Protein AF-A0A061N7Z7-F1 (afdb_monomer)

Foldseek 3Di:
DLLVVLCVQLVPDPVCLQVLLLVLLVCLLFLAQLFFDDLLLQSLVLSVCLVVDDSVVNSVSSSVSSVVSVVNSPPHHTDDQDAADPDDDPDLVRLLVQLLVCLVVLNLRSNLNSLLRCVVVDDLVSSLVSLQCNLVVFPDWQNPVLVSRSVSLSSSVVSHDPVSNSSSSSRNSSSSSVTDGPQNDCVCCPPNNVVVVVVVVVVCVVVDD

Structure (mmCIF, N/CA/C/O backbone):
data_AF-A0A061N7Z7-F1
#
_entry.id   AF-A0A061N7Z7-F1
#
loop_
_atom_site.group_PDB
_atom_site.id
_at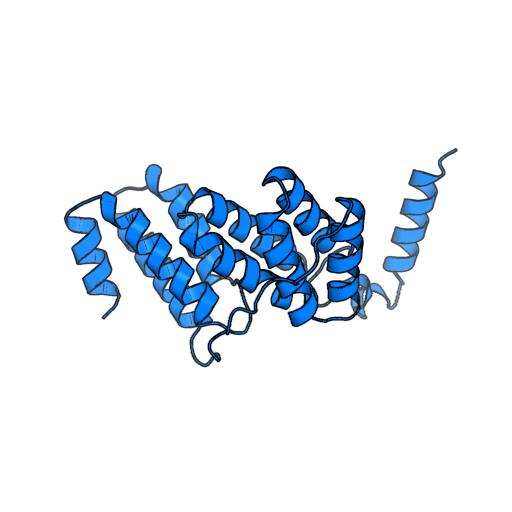om_site.type_symbol
_atom_site.label_atom_id
_atom_site.label_alt_id
_atom_site.label_comp_id
_atom_site.label_asym_id
_atom_site.label_entity_id
_atom_site.label_seq_id
_atom_site.pdbx_PDB_ins_code
_atom_site.Cartn_x
_atom_site.Cartn_y
_atom_site.Cartn_z
_atom_site.occupancy
_atom_site.B_iso_or_equiv
_atom_site.auth_seq_id
_atom_site.auth_comp_id
_atom_site.auth_asym_id
_atom_site.auth_atom_id
_atom_site.pdbx_PDB_model_num
ATOM 1 N N . MET A 1 1 ? -15.879 -14.984 19.711 1.00 51.69 1 MET A N 1
ATOM 2 C CA . MET A 1 1 ? -15.731 -13.944 20.757 1.00 51.69 1 MET A CA 1
ATOM 3 C C . MET A 1 1 ? -15.822 -12.512 20.197 1.00 51.69 1 MET A C 1
ATOM 5 O O . MET A 1 1 ? -16.330 -11.659 20.905 1.00 51.69 1 MET A O 1
ATOM 9 N N . ILE A 1 2 ? -15.475 -12.265 18.921 1.00 55.50 2 ILE A N 1
ATOM 10 C CA . ILE A 1 2 ? -15.558 -10.947 18.238 1.00 55.50 2 ILE A CA 1
ATOM 11 C C . ILE A 1 2 ? -16.998 -10.390 18.132 1.00 55.50 2 ILE A C 1
ATOM 13 O O . ILE A 1 2 ? -17.242 -9.225 18.429 1.00 55.50 2 ILE A O 1
ATOM 17 N N . GLY A 1 3 ? -17.984 -11.231 17.790 1.00 52.22 3 GLY A N 1
ATOM 18 C CA . GLY A 1 3 ? -19.362 -10.770 17.546 1.00 52.22 3 GLY A CA 1
ATOM 19 C C . GLY A 1 3 ? -20.086 -10.173 18.758 1.00 52.22 3 GLY A C 1
ATOM 20 O O . GLY A 1 3 ? -20.828 -9.210 18.609 1.00 52.22 3 GLY A O 1
ATOM 21 N N . LYS A 1 4 ? -19.841 -10.687 19.971 1.00 52.78 4 LYS A N 1
ATOM 22 C CA . LYS A 1 4 ? -20.444 -10.125 21.194 1.00 52.78 4 LYS A CA 1
ATOM 23 C C . LYS A 1 4 ? -19.814 -8.783 21.583 1.00 52.78 4 LYS A C 1
ATOM 25 O O . LYS A 1 4 ? -20.532 -7.914 22.061 1.00 52.78 4 LYS A O 1
ATOM 30 N N . GLY A 1 5 ? -18.511 -8.610 21.342 1.00 57.88 5 GLY A N 1
ATOM 31 C CA . GLY A 1 5 ? -17.797 -7.358 21.614 1.00 57.88 5 GLY A CA 1
ATOM 32 C C . GLY A 1 5 ? -18.281 -6.208 20.732 1.00 57.88 5 GLY A C 1
ATOM 33 O O . GLY A 1 5 ? -18.596 -5.144 21.245 1.00 57.88 5 GLY A O 1
ATOM 34 N N . ILE A 1 6 ? -18.448 -6.446 19.427 1.00 59.62 6 ILE A N 1
ATOM 35 C CA . ILE A 1 6 ? -18.926 -5.429 18.471 1.00 59.62 6 ILE A CA 1
ATOM 36 C C . ILE A 1 6 ? -20.371 -5.012 18.763 1.00 59.62 6 ILE A C 1
ATOM 38 O O . ILE A 1 6 ? -20.684 -3.825 18.750 1.00 59.62 6 ILE A O 1
ATOM 42 N N . VAL A 1 7 ? -21.251 -5.976 19.061 1.00 58.22 7 VAL A N 1
ATOM 43 C CA . VAL A 1 7 ? -22.640 -5.681 19.445 1.00 58.22 7 VAL A CA 1
ATOM 44 C C . VAL A 1 7 ? -22.684 -4.916 20.769 1.00 58.22 7 VAL A C 1
ATOM 46 O O . VAL A 1 7 ? -23.426 -3.946 20.871 1.00 58.22 7 VAL A O 1
ATOM 49 N N . GLY A 1 8 ? -21.877 -5.300 21.763 1.00 58.03 8 GLY A N 1
ATOM 50 C CA . GLY A 1 8 ? -21.781 -4.584 23.039 1.00 58.03 8 GLY A CA 1
ATOM 51 C C . GLY A 1 8 ? -21.291 -3.141 22.885 1.00 58.03 8 GLY A C 1
ATOM 52 O O . GLY A 1 8 ? -21.884 -2.238 23.459 1.00 58.03 8 GLY A O 1
ATOM 53 N N . LEU A 1 9 ? -20.271 -2.918 22.053 1.00 58.69 9 LEU A N 1
ATOM 54 C CA . LEU A 1 9 ? -19.740 -1.588 21.749 1.00 58.69 9 LEU A CA 1
ATOM 55 C C . LEU A 1 9 ? -20.783 -0.729 21.007 1.00 58.69 9 LEU A C 1
ATOM 57 O O . LEU A 1 9 ? -21.190 0.324 21.481 1.00 58.69 9 LEU A O 1
ATOM 61 N N . LEU A 1 10 ? -21.324 -1.198 19.884 1.00 61.28 10 LEU A N 1
ATOM 62 C CA . LEU A 1 10 ? -22.194 -0.374 19.029 1.00 61.28 10 LEU A CA 1
ATOM 63 C C . LEU A 1 10 ? -23.631 -0.181 19.547 1.00 61.28 10 LEU A C 1
ATOM 65 O O . LEU A 1 10 ? -24.367 0.660 19.026 1.00 61.28 10 LEU A O 1
ATOM 69 N N . THR A 1 11 ? -24.060 -0.952 20.551 1.00 57.72 11 THR A N 1
ATOM 70 C CA . THR A 1 11 ? -25.365 -0.744 21.202 1.00 57.72 11 THR A CA 1
ATOM 71 C C . THR A 1 11 ? -25.342 0.379 22.238 1.00 57.72 11 THR A C 1
ATOM 73 O O . THR A 1 11 ? -26.419 0.762 22.691 1.00 57.72 11 THR A O 1
ATOM 76 N N . HIS A 1 12 ? -24.172 0.894 22.639 1.00 55.81 12 HIS A N 1
ATOM 77 C CA . HIS A 1 12 ? -24.061 1.890 23.714 1.00 55.81 12 HIS A CA 1
ATOM 78 C C . HIS A 1 12 ? -23.497 3.257 23.274 1.00 55.81 12 HIS A C 1
ATOM 80 O O . HIS A 1 12 ? -23.876 4.248 23.893 1.00 55.81 12 HIS A O 1
ATOM 86 N N . ASP A 1 13 ? -22.692 3.367 22.202 1.00 56.59 13 ASP A N 1
ATOM 87 C CA . ASP A 1 13 ? -22.274 4.668 21.629 1.00 56.59 13 ASP A CA 1
ATOM 88 C C . A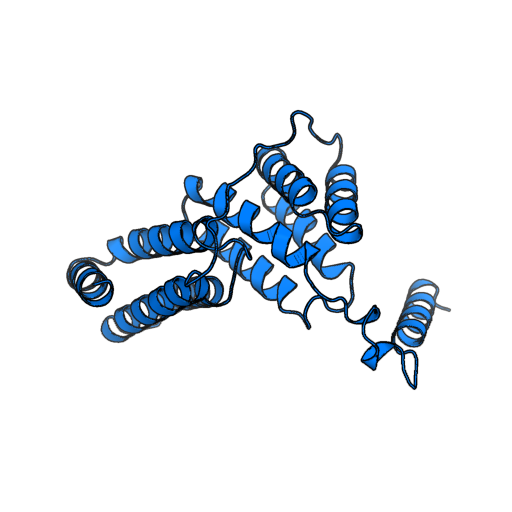SP A 1 13 ? -21.714 4.535 20.188 1.00 56.59 13 ASP A C 1
ATOM 90 O O . ASP A 1 13 ? -21.116 3.532 19.803 1.00 56.59 13 ASP A O 1
ATOM 94 N N . THR A 1 14 ? -21.864 5.582 19.379 1.00 56.25 14 THR A N 1
ATOM 95 C CA . THR A 1 14 ? -21.227 5.739 18.056 1.00 56.25 14 THR A CA 1
ATOM 96 C C . THR A 1 14 ? -19.725 6.034 18.124 1.00 56.25 14 THR A C 1
ATOM 98 O O . THR A 1 14 ? -19.022 5.804 17.139 1.00 56.25 14 THR A O 1
ATOM 101 N N . LYS A 1 15 ? -19.202 6.466 19.284 1.00 58.62 15 LYS A N 1
ATOM 102 C CA . LYS A 1 15 ? -17.753 6.648 19.513 1.00 58.62 15 LYS A CA 1
ATOM 103 C C . LYS A 1 15 ? -16.926 5.381 19.269 1.00 58.62 15 LYS A C 1
ATOM 105 O O . LYS A 1 15 ? -15.746 5.474 18.964 1.00 58.62 15 LYS A O 1
ATOM 110 N N . HIS A 1 16 ? -17.561 4.213 19.292 1.00 75.19 16 HIS A N 1
ATOM 111 C CA . HIS A 1 16 ? -16.894 2.932 19.102 1.00 75.19 16 HIS A CA 1
ATOM 112 C C . HIS A 1 16 ? -16.540 2.583 17.652 1.00 75.19 16 HIS A C 1
ATOM 114 O O . HIS A 1 16 ? -15.810 1.622 17.427 1.00 75.19 16 HIS A O 1
ATOM 120 N N . VAL A 1 17 ? -17.029 3.328 16.652 1.00 85.00 17 VAL A N 1
ATOM 121 C CA . VAL A 1 17 ? -16.662 3.061 15.248 1.00 85.00 17 VAL A CA 1
ATOM 122 C C . VAL A 1 17 ? -15.167 3.293 15.017 1.00 85.00 17 VAL A C 1
ATOM 124 O O . VAL A 1 17 ? -14.541 2.490 14.329 1.00 85.00 17 VAL A O 1
ATOM 127 N N . GLN A 1 18 ? -14.597 4.346 15.611 1.00 90.12 18 GLN A N 1
ATOM 128 C CA . GLN A 1 18 ? -13.165 4.639 15.508 1.00 90.12 18 GLN A CA 1
ATOM 129 C C . GLN A 1 18 ? -12.323 3.566 16.206 1.00 90.12 18 GLN A C 1
ATOM 131 O O . GLN A 1 18 ? -11.443 2.995 15.572 1.00 90.12 18 GLN A O 1
ATOM 136 N N . ASP A 1 19 ? -12.682 3.174 17.433 1.00 89.69 19 ASP A N 1
ATOM 137 C CA . ASP A 1 19 ? -12.001 2.084 18.150 1.00 89.69 19 ASP A CA 1
ATOM 138 C C . ASP A 1 19 ? -11.999 0.773 17.338 1.00 89.69 19 ASP A C 1
ATOM 140 O O . ASP A 1 19 ? -10.997 0.062 17.254 1.00 89.69 19 ASP A O 1
ATOM 144 N N . ILE A 1 20 ? -13.137 0.449 16.712 1.00 90.94 20 ILE A N 1
ATOM 145 C CA . ILE A 1 20 ? -13.303 -0.735 15.861 1.00 90.94 20 ILE A CA 1
ATOM 146 C C . ILE A 1 20 ? -12.433 -0.636 14.603 1.00 90.94 20 ILE A C 1
ATOM 148 O O . ILE A 1 20 ? -11.797 -1.623 14.222 1.00 90.94 20 ILE A O 1
ATOM 152 N N . LEU A 1 21 ? -12.406 0.534 13.957 1.00 94.50 21 LEU A N 1
ATOM 153 C CA . LEU A 1 21 ? -11.563 0.794 12.795 1.00 94.50 21 LEU A CA 1
ATOM 154 C C . LEU A 1 21 ? -10.085 0.629 13.156 1.00 94.50 21 LEU A C 1
ATOM 156 O O . LEU A 1 21 ? -9.383 -0.117 12.479 1.00 94.50 21 LEU A O 1
ATOM 160 N N . HIS A 1 22 ? -9.627 1.282 14.222 1.00 95.69 22 HIS A N 1
ATOM 161 C CA . HIS A 1 22 ? -8.242 1.233 14.690 1.00 95.69 22 HIS A CA 1
ATOM 162 C C . HIS A 1 22 ? -7.814 -0.188 15.048 1.00 95.69 22 HIS A C 1
ATOM 164 O O . HIS A 1 22 ? -6.771 -0.648 14.587 1.00 95.69 22 HIS A O 1
ATOM 170 N N . ALA A 1 23 ? -8.652 -0.933 15.777 1.00 94.31 23 ALA A N 1
ATOM 171 C CA . ALA A 1 23 ? -8.382 -2.331 16.100 1.00 94.31 23 ALA A CA 1
ATOM 172 C C . ALA A 1 23 ? -8.284 -3.207 14.840 1.00 94.31 23 ALA A C 1
ATOM 174 O O . ALA A 1 23 ? -7.378 -4.034 14.727 1.00 94.31 23 ALA A O 1
ATOM 175 N N . GLY A 1 24 ? -9.195 -3.015 13.879 1.00 95.56 24 GLY A N 1
ATOM 176 C CA . GLY A 1 24 ? -9.180 -3.731 12.605 1.00 95.56 24 GLY A CA 1
ATOM 177 C C . GLY A 1 24 ? -7.957 -3.398 11.752 1.00 95.56 24 GLY A C 1
ATOM 178 O O . GLY A 1 24 ? -7.335 -4.307 11.207 1.00 95.56 24 GLY A O 1
ATOM 179 N N . ILE A 1 25 ? -7.583 -2.118 11.679 1.00 97.12 25 ILE A N 1
ATOM 180 C CA . ILE A 1 25 ? -6.397 -1.643 10.962 1.00 97.12 25 ILE A CA 1
ATOM 181 C C . ILE A 1 25 ? -5.138 -2.214 11.585 1.00 97.12 25 ILE A C 1
ATOM 183 O O . ILE A 1 25 ? -4.394 -2.892 10.886 1.00 97.12 25 ILE A O 1
ATOM 187 N N . HIS A 1 26 ? -4.933 -2.016 12.887 1.00 95.94 26 HIS A N 1
ATOM 188 C CA . HIS A 1 26 ? -3.753 -2.513 13.581 1.00 95.94 26 HIS A CA 1
ATOM 189 C C . HIS A 1 26 ? -3.608 -4.026 13.421 1.00 95.94 26 HIS A C 1
ATOM 191 O O . HIS A 1 26 ? -2.547 -4.510 13.032 1.00 95.94 26 HIS A O 1
ATOM 197 N N . PHE A 1 27 ? -4.680 -4.787 13.656 1.00 95.88 27 PHE A N 1
ATOM 198 C CA . PHE A 1 27 ? -4.633 -6.235 13.489 1.00 95.88 27 PHE A CA 1
ATOM 199 C C . PHE A 1 27 ? -4.352 -6.626 12.031 1.00 95.88 27 PHE A C 1
ATOM 201 O O . PHE A 1 27 ? -3.466 -7.441 11.781 1.00 95.88 27 PHE A O 1
ATOM 208 N N . GLY A 1 28 ? -5.052 -6.034 11.061 1.00 95.62 28 GLY A N 1
ATOM 209 C CA . GLY A 1 28 ? -4.923 -6.395 9.649 1.00 95.62 28 GLY A CA 1
ATOM 210 C C . GLY A 1 28 ? -3.569 -6.041 9.029 1.00 95.62 28 GLY A C 1
ATOM 211 O O . GLY A 1 28 ? -3.106 -6.765 8.152 1.00 95.62 28 GLY A O 1
ATOM 212 N N . THR A 1 29 ? -2.911 -4.970 9.480 1.00 96.38 29 THR A N 1
ATOM 213 C CA . THR A 1 29 ? -1.599 -4.542 8.958 1.00 96.38 29 THR A CA 1
ATOM 214 C C . THR A 1 29 ? -0.425 -5.246 9.640 1.00 96.38 29 THR A C 1
ATOM 216 O O . THR A 1 29 ? 0.627 -5.416 9.023 1.00 96.38 29 THR A O 1
ATOM 219 N N . THR A 1 30 ? -0.591 -5.696 10.889 1.00 94.75 30 THR A N 1
ATOM 220 C CA . THR A 1 30 ? 0.487 -6.329 11.675 1.00 94.75 30 THR A CA 1
ATOM 221 C C . THR A 1 30 ? 0.400 -7.852 11.716 1.00 94.75 30 THR A C 1
ATOM 223 O O . THR A 1 30 ? 1.424 -8.527 11.813 1.00 94.75 30 THR A O 1
ATOM 226 N N . SER A 1 31 ? -0.796 -8.428 11.598 1.00 93.94 31 SER A N 1
ATOM 227 C CA . SER A 1 31 ? -1.000 -9.880 11.711 1.00 93.94 31 SER A CA 1
ATOM 228 C C . SER A 1 31 ? -0.960 -10.607 10.367 1.00 93.94 31 SER A C 1
ATOM 230 O O . SER A 1 31 ? -1.070 -11.828 10.353 1.00 93.94 31 SER A O 1
ATOM 232 N N . ARG A 1 32 ? -0.768 -9.883 9.253 1.00 93.12 32 ARG A N 1
ATOM 233 C CA . ARG A 1 32 ? -0.733 -10.432 7.891 1.00 93.12 32 ARG A CA 1
ATOM 234 C C . ARG A 1 32 ? 0.566 -10.092 7.165 1.00 93.12 32 ARG A C 1
ATOM 236 O O . ARG A 1 32 ? 0.767 -8.965 6.721 1.00 93.12 32 ARG A O 1
ATOM 243 N N . HIS A 1 33 ? 1.423 -11.092 6.954 1.00 93.00 33 HIS A N 1
ATOM 244 C CA . HIS A 1 33 ? 2.683 -10.919 6.215 1.00 93.00 33 HIS A CA 1
ATOM 245 C C . HIS A 1 33 ? 2.476 -10.385 4.793 1.00 93.00 33 HIS A C 1
ATOM 247 O O . HIS A 1 33 ? 3.242 -9.544 4.341 1.00 93.00 33 HIS A O 1
ATOM 253 N N . ALA A 1 34 ? 1.428 -10.846 4.104 1.00 94.25 34 ALA A N 1
ATOM 254 C CA . ALA A 1 34 ? 1.111 -10.454 2.730 1.00 94.25 34 ALA A CA 1
ATOM 255 C C . ALA A 1 34 ? 0.600 -9.002 2.588 1.00 94.25 34 ALA A C 1
ATOM 257 O O . ALA A 1 34 ? 0.211 -8.603 1.493 1.00 94.25 34 ALA A O 1
ATOM 258 N N . GLY A 1 35 ? 0.583 -8.215 3.671 1.00 95.00 35 GLY A N 1
ATOM 259 C CA . GLY A 1 35 ? 0.301 -6.782 3.622 1.00 95.00 35 GLY A CA 1
ATOM 260 C C . GLY A 1 35 ? -1.182 -6.421 3.679 1.00 95.00 35 GLY A C 1
ATOM 261 O O . GLY A 1 35 ? -2.001 -7.193 4.184 1.00 95.00 35 GLY A O 1
ATOM 262 N N . PHE A 1 36 ? -1.534 -5.245 3.156 1.00 96.38 36 PHE A N 1
ATOM 263 C CA . PHE A 1 36 ? -2.925 -4.805 3.003 1.00 96.38 36 PHE A CA 1
ATOM 264 C C . PHE A 1 36 ? -3.715 -5.783 2.113 1.00 96.38 36 PHE A C 1
ATOM 266 O O . PHE A 1 36 ? -3.167 -6.387 1.192 1.00 96.38 36 PHE A O 1
ATOM 273 N N . GLY A 1 37 ? -5.000 -5.982 2.404 1.00 94.75 37 GLY A N 1
ATOM 274 C CA . GLY A 1 37 ? -5.793 -7.028 1.757 1.00 94.75 37 GLY A CA 1
ATOM 275 C C . GLY A 1 37 ? -7.275 -6.705 1.623 1.00 94.75 37 GLY A C 1
ATOM 276 O O . GLY A 1 37 ? -7.733 -5.580 1.859 1.00 94.75 37 GLY A O 1
ATOM 277 N N . ARG A 1 38 ? -8.047 -7.725 1.243 1.00 95.69 38 ARG A N 1
ATOM 278 C CA . ARG A 1 38 ? -9.484 -7.619 0.970 1.00 95.69 38 ARG A CA 1
ATOM 279 C C . ARG A 1 38 ? -10.291 -7.313 2.232 1.00 95.69 38 ARG A C 1
ATOM 281 O O . ARG A 1 38 ? -11.247 -6.540 2.166 1.00 95.69 38 ARG A O 1
ATOM 288 N N . GLY A 1 39 ? -9.923 -7.888 3.371 1.00 96.38 39 GLY A N 1
ATOM 289 C CA . GLY A 1 39 ? -10.559 -7.626 4.657 1.00 96.38 39 GLY A CA 1
ATOM 290 C C . GLY A 1 39 ? -10.459 -6.151 5.036 1.00 96.38 39 GLY A C 1
ATOM 291 O O . GLY A 1 39 ? -11.479 -5.516 5.302 1.00 96.38 39 GLY A O 1
ATOM 292 N N . LEU A 1 40 ? -9.255 -5.573 4.958 1.00 97.62 40 LEU A N 1
ATOM 293 C CA . LEU A 1 40 ? -9.042 -4.144 5.215 1.00 97.62 40 LEU A CA 1
ATOM 294 C C . LEU A 1 40 ? -9.741 -3.263 4.177 1.00 97.62 40 LEU A C 1
ATOM 296 O O . LEU A 1 40 ?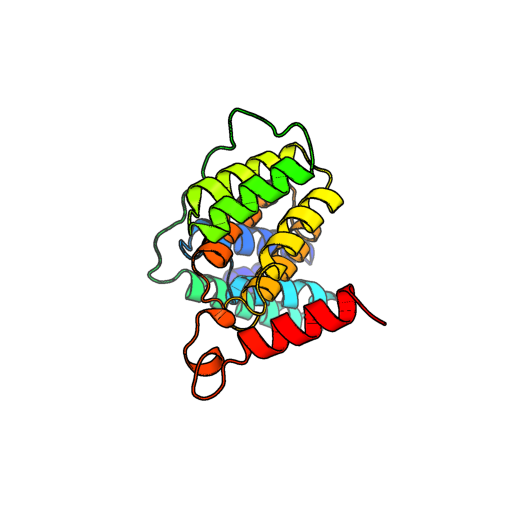 -10.402 -2.296 4.540 1.00 97.62 40 LEU A O 1
ATOM 300 N N . THR A 1 41 ? -9.689 -3.641 2.899 1.00 97.69 41 THR A N 1
ATOM 301 C CA . THR A 1 41 ? -10.453 -2.971 1.833 1.00 97.69 41 THR A CA 1
ATOM 302 C C . THR A 1 41 ? -11.941 -2.908 2.166 1.00 97.69 41 THR A C 1
ATOM 304 O O . THR A 1 41 ? -12.568 -1.855 2.050 1.00 97.69 41 THR A O 1
ATOM 307 N N . THR A 1 42 ? -12.499 -4.025 2.632 1.00 97.19 42 THR A N 1
ATOM 308 C CA . THR A 1 42 ? -13.904 -4.111 3.023 1.00 97.19 42 THR A CA 1
ATOM 309 C C . THR A 1 42 ? -14.184 -3.254 4.249 1.00 97.19 42 THR A C 1
ATOM 311 O O . THR A 1 42 ? -15.159 -2.512 4.240 1.00 97.19 42 THR A O 1
ATOM 314 N N . LEU A 1 43 ? -13.336 -3.301 5.279 1.00 97.50 43 LEU A N 1
ATOM 315 C CA . LEU A 1 43 ? -13.480 -2.472 6.478 1.00 97.50 43 LEU A CA 1
ATOM 316 C C . LEU A 1 43 ? -13.538 -0.983 6.134 1.00 97.50 43 LEU A C 1
ATOM 318 O O . LEU A 1 43 ? -14.487 -0.309 6.527 1.00 97.50 43 LEU A O 1
ATOM 322 N N . ILE A 1 44 ? -12.583 -0.494 5.343 1.00 98.00 44 ILE A N 1
ATOM 323 C CA . ILE A 1 44 ? -12.526 0.911 4.926 1.00 98.00 44 ILE A CA 1
ATOM 324 C C . ILE A 1 44 ? -13.733 1.290 4.066 1.00 98.00 44 ILE A C 1
ATOM 326 O O . ILE A 1 44 ? -14.364 2.324 4.291 1.00 98.00 44 ILE A O 1
ATOM 330 N N . ALA A 1 45 ? -14.116 0.432 3.117 1.00 97.00 45 ALA A N 1
ATOM 331 C CA . ALA A 1 45 ? -15.311 0.655 2.312 1.00 97.00 45 ALA A CA 1
ATOM 332 C C . ALA A 1 45 ? -16.578 0.730 3.179 1.00 97.00 45 ALA A C 1
ATOM 334 O O . ALA A 1 45 ? -17.396 1.627 2.979 1.00 97.00 45 ALA A O 1
ATOM 335 N N . MET A 1 46 ? -16.724 -0.169 4.160 1.00 95.69 46 MET A N 1
ATOM 336 C CA . MET A 1 46 ? -17.863 -0.172 5.075 1.00 95.69 46 MET A CA 1
ATOM 337 C C . MET A 1 46 ? -17.894 1.095 5.923 1.00 95.69 46 MET A C 1
ATOM 339 O O . MET A 1 46 ? -18.942 1.734 5.974 1.00 95.69 46 MET A O 1
ATOM 343 N N . VAL A 1 47 ? -16.765 1.500 6.517 1.00 95.38 47 VAL A N 1
ATOM 344 C CA . VAL A 1 47 ? -16.660 2.724 7.332 1.00 95.38 47 VAL A CA 1
ATOM 345 C C . VAL A 1 47 ? -17.122 3.959 6.558 1.00 95.38 47 VAL A C 1
ATOM 347 O O . VAL A 1 47 ? -17.949 4.716 7.066 1.00 95.38 47 VAL A O 1
ATOM 350 N N . ASN A 1 48 ? -16.691 4.114 5.305 1.00 95.94 48 ASN A N 1
ATOM 351 C CA . ASN A 1 48 ? -17.105 5.232 4.452 1.00 95.94 48 ASN A CA 1
ATOM 352 C C . ASN A 1 48 ? -18.621 5.291 4.197 1.00 95.94 48 ASN A C 1
ATOM 354 O O . ASN A 1 48 ? -19.183 6.374 4.019 1.00 95.94 48 ASN A O 1
A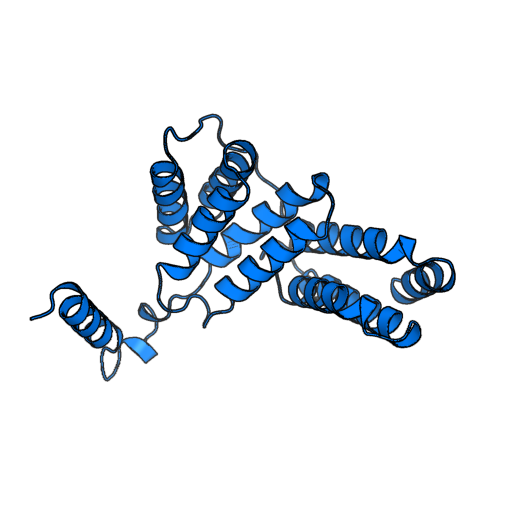TOM 358 N N . VAL A 1 49 ? -19.304 4.142 4.160 1.00 95.56 49 VAL A N 1
ATOM 359 C CA . VAL A 1 49 ? -20.751 4.095 3.905 1.00 95.56 49 VAL A CA 1
ATOM 360 C C . VAL A 1 49 ? -21.598 4.082 5.176 1.00 95.56 49 VAL A C 1
ATOM 362 O O . VAL A 1 49 ? -22.797 4.341 5.071 1.00 95.56 49 VAL A O 1
ATOM 365 N N . LEU A 1 50 ? -21.018 3.852 6.364 1.00 93.31 50 LEU A N 1
ATOM 366 C CA . LEU A 1 50 ? -21.756 3.778 7.637 1.00 93.31 50 LEU A CA 1
ATOM 367 C C . LEU A 1 50 ? -22.746 4.929 7.862 1.00 93.31 50 LEU A C 1
ATOM 369 O O . LEU A 1 50 ? -23.879 4.623 8.243 1.00 93.31 50 LEU A O 1
ATOM 373 N N . PRO A 1 51 ? -22.413 6.211 7.588 1.00 92.19 51 PRO A N 1
ATOM 374 C CA . PRO A 1 51 ? -23.341 7.321 7.829 1.00 92.19 51 PRO A CA 1
ATOM 375 C C . PRO A 1 51 ? -24.656 7.223 7.041 1.00 92.19 51 PRO A C 1
ATOM 377 O O . PRO A 1 51 ? -25.628 7.892 7.377 1.00 92.19 51 PRO A O 1
ATOM 380 N N . LYS A 1 52 ? -24.699 6.393 5.991 1.00 94.69 52 LYS A N 1
ATOM 381 C CA . LYS A 1 52 ? -25.871 6.178 5.130 1.00 94.69 52 LYS A CA 1
ATOM 382 C C . LYS A 1 52 ? -26.710 4.965 5.546 1.00 94.69 52 LYS A C 1
ATOM 384 O O . LYS A 1 52 ? -27.730 4.685 4.921 1.00 94.69 52 LYS A O 1
ATOM 389 N N . LEU A 1 53 ? -26.274 4.213 6.555 1.00 92.06 53 LEU A N 1
ATOM 390 C CA . LEU A 1 53 ? -26.872 2.942 6.956 1.00 92.06 53 LEU A CA 1
ATOM 391 C C . LEU A 1 53 ? -27.627 3.083 8.278 1.00 92.06 53 LEU A C 1
ATOM 393 O O . LEU A 1 53 ? -27.239 3.850 9.156 1.00 92.06 53 LEU A O 1
ATOM 397 N N . SER A 1 54 ? -28.682 2.282 8.453 1.00 90.31 54 SER A N 1
ATOM 398 C CA . SER A 1 54 ? -29.335 2.152 9.763 1.00 90.31 54 SER A CA 1
ATOM 399 C C . SER A 1 54 ? -28.375 1.536 10.785 1.00 90.31 54 SER A C 1
ATOM 401 O O . SER A 1 54 ? -27.535 0.712 10.423 1.00 90.31 54 SER A O 1
ATOM 403 N N . GLN A 1 55 ? -28.537 1.862 12.070 1.00 84.69 55 GLN A N 1
ATOM 404 C CA . GLN A 1 55 ? -27.668 1.359 13.145 1.00 84.69 55 GLN A CA 1
ATOM 405 C C . GLN A 1 55 ? -27.523 -0.172 1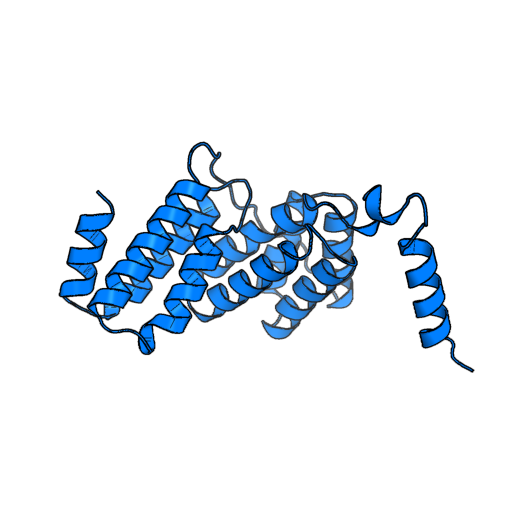3.122 1.00 84.69 55 GLN A C 1
ATOM 407 O O . GLN A 1 55 ? -26.422 -0.701 13.241 1.00 84.69 55 GLN A O 1
ATOM 412 N N . ARG A 1 56 ? -28.620 -0.905 12.886 1.00 85.81 56 ARG A N 1
ATOM 413 C CA . ARG A 1 56 ? -28.584 -2.371 12.760 1.00 85.81 56 ARG A CA 1
ATOM 414 C C . ARG A 1 56 ? -27.646 -2.834 11.641 1.00 85.81 56 ARG A C 1
ATOM 416 O O . ARG A 1 56 ? -26.903 -3.793 11.825 1.00 85.81 56 ARG A O 1
ATOM 423 N N . VAL A 1 57 ? -27.696 -2.170 10.488 1.00 90.81 57 VAL A N 1
ATOM 424 C CA . VAL A 1 57 ? -26.879 -2.523 9.321 1.00 90.81 57 VAL A CA 1
ATOM 425 C C . VAL A 1 57 ? -25.425 -2.090 9.522 1.00 90.81 57 VAL A C 1
ATOM 427 O O . VAL A 1 57 ? -24.529 -2.824 9.124 1.00 90.81 57 VAL A O 1
ATOM 430 N N . GLN A 1 58 ? -25.169 -0.975 10.214 1.00 90.00 58 GLN A N 1
ATOM 431 C CA . GLN A 1 58 ? -23.812 -0.560 10.595 1.00 90.00 58 GLN A CA 1
ATOM 432 C C . GLN A 1 58 ? -23.096 -1.640 11.421 1.00 90.00 58 GLN A C 1
ATOM 434 O O . GLN A 1 58 ? -21.964 -2.010 11.114 1.00 90.00 58 GLN A O 1
ATOM 439 N N . VAL A 1 59 ? -23.786 -2.207 12.419 1.00 86.06 59 VAL A N 1
ATOM 440 C CA . VAL A 1 59 ? -23.255 -3.304 13.249 1.00 86.06 59 VAL A CA 1
ATOM 441 C C . VAL A 1 59 ? -22.898 -4.522 12.403 1.00 86.06 59 VAL A C 1
ATOM 443 O O . VAL A 1 59 ? -21.823 -5.096 12.568 1.00 86.06 59 VAL A O 1
ATOM 446 N N . GLN A 1 60 ? -23.783 -4.914 11.486 1.00 89.44 60 GLN A N 1
ATOM 447 C CA . GLN A 1 60 ? -23.553 -6.060 10.604 1.00 89.44 60 GLN A CA 1
ATOM 448 C C . GLN A 1 60 ? -22.388 -5.814 9.641 1.00 89.44 60 GLN A C 1
ATOM 450 O O . GLN A 1 60 ? -21.564 -6.707 9.454 1.00 89.44 60 GLN A O 1
ATOM 455 N N . ALA A 1 61 ? -22.294 -4.609 9.075 1.00 92.00 61 ALA A N 1
ATOM 456 C CA . ALA A 1 61 ? -21.225 -4.220 8.164 1.00 92.00 61 ALA A CA 1
ATOM 457 C C . ALA A 1 61 ? -19.852 -4.276 8.852 1.00 92.00 61 ALA A C 1
ATOM 459 O O . ALA A 1 61 ? -18.934 -4.911 8.336 1.00 92.00 61 ALA A O 1
ATOM 460 N N . LEU A 1 62 ? -19.730 -3.686 10.045 1.00 92.00 62 LEU A N 1
ATOM 461 C CA . LEU A 1 62 ? -18.489 -3.703 10.826 1.00 92.00 62 LEU A CA 1
ATOM 462 C C . LEU A 1 62 ? -18.119 -5.110 11.305 1.00 92.00 62 LEU A C 1
ATOM 464 O O . LEU A 1 62 ? -16.959 -5.506 11.211 1.00 92.00 62 LEU A O 1
ATOM 468 N N . TYR A 1 63 ? -19.100 -5.891 11.767 1.00 89.56 63 TYR A N 1
ATOM 469 C CA . TYR A 1 63 ? -18.882 -7.288 12.142 1.00 89.56 63 TYR A CA 1
ATOM 470 C C . TYR A 1 63 ? -18.333 -8.104 10.973 1.00 89.56 63 TYR A C 1
ATOM 472 O O . TYR A 1 63 ? -17.304 -8.763 11.110 1.00 89.56 63 TYR A O 1
ATOM 480 N N . GLN A 1 64 ? -18.997 -8.032 9.820 1.00 93.88 64 GLN A N 1
ATOM 481 C CA . GLN A 1 64 ? -18.611 -8.803 8.649 1.00 93.88 64 GLN A CA 1
ATOM 482 C C . GLN A 1 64 ? -17.240 -8.369 8.115 1.00 93.88 64 GLN A C 1
ATOM 484 O O . GLN A 1 64 ? -16.438 -9.220 7.736 1.00 93.88 64 GLN A O 1
ATOM 489 N N . ALA A 1 65 ? -16.943 -7.067 8.122 1.00 95.94 65 ALA A N 1
ATOM 490 C CA . ALA A 1 65 ? -15.631 -6.565 7.740 1.00 95.94 65 ALA A CA 1
ATOM 491 C C . ALA A 1 65 ? -14.519 -7.099 8.657 1.00 95.94 65 ALA A C 1
ATOM 493 O O . ALA A 1 65 ? -13.509 -7.588 8.161 1.00 95.94 65 ALA A O 1
ATOM 494 N N . LEU A 1 66 ? -14.715 -7.082 9.980 1.00 95.00 66 LEU A N 1
ATOM 495 C CA . LEU A 1 66 ? -13.722 -7.607 10.922 1.00 95.00 66 LEU A CA 1
ATOM 496 C C . LEU A 1 66 ? -13.541 -9.126 10.831 1.00 95.00 66 LEU A C 1
ATOM 498 O O . LEU A 1 66 ? -12.428 -9.610 11.022 1.00 95.00 66 LEU A O 1
ATOM 502 N N . VAL A 1 67 ? -14.597 -9.882 10.511 1.00 94.81 67 VAL A N 1
ATOM 503 C CA . VAL A 1 67 ? -14.466 -11.314 10.194 1.00 94.81 67 VAL A CA 1
ATOM 504 C C . VAL A 1 67 ? -13.550 -11.506 8.987 1.00 94.81 67 VAL A C 1
ATOM 506 O O . VAL A 1 67 ? -12.610 -12.286 9.079 1.00 94.81 67 VAL A O 1
ATOM 509 N N . MET A 1 68 ? -13.744 -10.740 7.908 1.00 96.25 68 MET A N 1
ATOM 510 C CA . MET A 1 68 ? -12.870 -10.826 6.731 1.00 96.25 68 MET A CA 1
ATOM 511 C C . MET A 1 68 ? -11.425 -10.411 7.036 1.00 96.25 68 MET A C 1
ATOM 513 O O . MET A 1 68 ? -10.495 -11.029 6.533 1.00 96.25 68 MET A O 1
ATOM 517 N N . VAL A 1 69 ? -11.211 -9.395 7.880 1.00 96.75 69 VAL A N 1
ATOM 518 C CA . VAL A 1 69 ? -9.861 -9.020 8.340 1.00 96.75 69 VAL A CA 1
ATOM 519 C C . VAL A 1 69 ? -9.199 -10.177 9.104 1.00 96.75 69 VAL A C 1
ATOM 521 O O . VAL A 1 69 ? -8.023 -10.464 8.892 1.00 96.75 69 VAL A O 1
ATOM 524 N N . ALA A 1 70 ? -9.944 -10.863 9.974 1.00 94.62 70 ALA A N 1
ATOM 525 C CA . ALA A 1 70 ? -9.439 -12.015 10.718 1.00 94.62 70 ALA A CA 1
ATOM 526 C C . ALA A 1 70 ? -9.138 -13.220 9.811 1.00 94.62 70 ALA A C 1
ATOM 528 O O . ALA A 1 70 ? -8.131 -13.899 10.005 1.00 94.62 70 ALA A O 1
ATOM 529 N N . GLU A 1 71 ? -9.989 -13.472 8.816 1.00 94.88 71 GLU A N 1
ATOM 530 C CA . GLU A 1 71 ? -9.791 -14.526 7.818 1.00 94.88 71 GLU A CA 1
ATOM 531 C C . GLU A 1 71 ? -8.543 -14.273 6.966 1.00 94.88 71 GLU A C 1
ATOM 533 O O . GLU A 1 71 ? -7.738 -15.187 6.801 1.00 94.88 71 GLU A O 1
ATOM 538 N N . ASP A 1 72 ? -8.329 -13.033 6.513 1.00 93.25 72 ASP A N 1
ATOM 539 C CA . ASP A 1 72 ? -7.150 -12.632 5.732 1.00 93.25 72 ASP A CA 1
ATOM 540 C C . ASP A 1 72 ? -5.825 -12.846 6.489 1.00 93.25 72 ASP A C 1
ATOM 542 O O . ASP A 1 72 ? -4.788 -13.082 5.863 1.00 93.25 72 ASP A O 1
ATOM 546 N N . ALA A 1 73 ? -5.846 -12.744 7.822 1.00 91.94 73 ALA A N 1
ATOM 547 C CA . ALA A 1 73 ? -4.683 -12.970 8.681 1.00 91.94 73 ALA A CA 1
ATOM 548 C C . ALA A 1 73 ? -4.529 -14.437 9.129 1.00 91.94 73 ALA A C 1
ATOM 550 O O . ALA A 1 73 ? -3.465 -14.834 9.616 1.00 91.94 73 ALA A O 1
ATOM 551 N N . SER A 1 74 ? -5.568 -15.261 8.972 1.00 91.38 74 SER A N 1
ATOM 552 C CA . SER A 1 74 ? -5.566 -16.656 9.410 1.00 91.38 74 SER A CA 1
ATOM 553 C C . SER A 1 74 ? -4.480 -17.464 8.695 1.00 91.38 74 SER A C 1
ATOM 555 O O . SER A 1 74 ? -4.332 -17.392 7.478 1.00 91.38 74 SER A O 1
ATOM 557 N N . ASN A 1 75 ? -3.711 -18.252 9.452 1.00 87.00 75 ASN A N 1
ATOM 558 C CA . ASN A 1 75 ? -2.565 -19.035 8.962 1.00 87.00 75 ASN A CA 1
ATOM 559 C C . ASN A 1 75 ? -1.454 -18.217 8.278 1.00 87.00 75 ASN A C 1
ATOM 561 O O . ASN A 1 75 ? -0.586 -18.788 7.615 1.00 87.00 75 ASN A O 1
ATOM 565 N N . THR A 1 76 ? -1.439 -16.896 8.456 1.00 88.12 76 THR A N 1
ATOM 566 C CA . THR A 1 76 ? -0.350 -16.045 7.976 1.00 88.12 76 THR A CA 1
ATOM 567 C C . THR A 1 76 ? 0.625 -15.731 9.108 1.00 88.12 76 THR A C 1
ATOM 569 O O . THR A 1 76 ? 0.282 -15.773 10.291 1.00 88.12 76 THR A O 1
ATOM 572 N N . LYS A 1 77 ? 1.886 -15.458 8.761 1.00 91.44 77 LYS A N 1
ATOM 573 C CA . LYS A 1 77 ? 2.867 -14.982 9.742 1.00 91.44 77 LYS A CA 1
ATOM 574 C C . LYS A 1 77 ? 2.588 -13.504 10.054 1.00 91.44 77 LYS A C 1
ATOM 576 O O . LYS A 1 77 ? 2.242 -12.770 9.128 1.00 91.44 77 LYS A O 1
ATOM 581 N N . PRO A 1 78 ? 2.804 -13.042 11.296 1.00 90.94 78 PRO A N 1
ATOM 582 C CA . PRO A 1 78 ? 2.808 -11.615 11.589 1.00 90.94 78 PRO A CA 1
ATOM 583 C C . PRO A 1 78 ? 3.874 -10.883 10.770 1.00 90.94 78 PRO A C 1
ATOM 585 O O . PRO A 1 78 ? 4.955 -11.421 10.507 1.00 90.94 78 PRO A O 1
ATOM 588 N N . LYS A 1 79 ? 3.578 -9.642 10.390 1.00 89.19 79 LYS A N 1
ATOM 589 C CA . LYS A 1 79 ? 4.521 -8.739 9.739 1.00 89.19 79 LYS A CA 1
ATOM 590 C C . LYS A 1 79 ? 5.275 -7.950 10.807 1.00 89.19 79 LYS A C 1
ATOM 592 O O . LYS A 1 79 ? 4.676 -7.365 11.705 1.00 89.19 79 LYS A O 1
ATOM 597 N N . ARG A 1 80 ? 6.600 -7.881 10.682 1.00 90.50 80 ARG A N 1
ATOM 598 C CA . ARG A 1 80 ? 7.425 -6.973 11.482 1.00 90.50 80 ARG A CA 1
ATOM 599 C C . ARG A 1 80 ? 7.713 -5.715 10.670 1.00 90.50 80 ARG A C 1
ATOM 601 O O . ARG A 1 80 ? 8.382 -5.807 9.649 1.00 90.50 80 ARG A O 1
ATOM 608 N N . LYS A 1 81 ? 7.246 -4.564 11.154 1.00 93.81 81 LYS A N 1
ATOM 609 C CA . LYS A 1 81 ? 7.566 -3.257 10.570 1.00 93.81 81 LYS A CA 1
ATOM 610 C C . LYS A 1 81 ? 9.065 -2.963 10.681 1.00 93.81 81 LYS A C 1
ATOM 612 O O . LYS A 1 81 ? 9.661 -3.150 11.749 1.00 93.81 81 LYS A O 1
ATOM 617 N N . LEU A 1 82 ? 9.660 -2.505 9.586 1.00 96.56 82 LEU A N 1
ATOM 618 C CA . LEU A 1 82 ? 11.060 -2.110 9.500 1.00 96.56 82 LEU A CA 1
ATOM 619 C C . LEU A 1 82 ? 11.278 -0.679 9.999 1.00 96.56 82 LEU A C 1
ATOM 621 O O . LEU A 1 82 ? 10.352 0.106 10.196 1.00 96.56 82 LEU A O 1
ATOM 625 N N . SER A 1 83 ? 12.541 -0.335 10.235 1.00 96.06 83 SER A N 1
ATOM 626 C CA . SER A 1 83 ? 12.926 1.040 10.548 1.00 96.06 83 SER A CA 1
ATOM 627 C C . SER A 1 83 ? 13.143 1.847 9.262 1.00 96.06 83 SER A C 1
ATOM 629 O O . SER A 1 83 ? 13.679 1.292 8.298 1.00 96.06 83 SER A O 1
ATOM 631 N N . PRO A 1 84 ? 12.801 3.149 9.250 1.00 96.31 84 PRO A N 1
ATOM 632 C CA . PRO A 1 84 ? 13.091 4.036 8.124 1.00 96.31 84 PRO A CA 1
ATOM 633 C C . PRO A 1 84 ? 14.578 4.035 7.727 1.00 96.31 84 PRO A C 1
ATOM 635 O O . PRO A 1 84 ? 15.453 3.599 8.485 1.00 96.31 84 PRO A O 1
ATOM 638 N N . LEU A 1 85 ? 14.880 4.544 6.535 1.00 95.25 85 LEU A N 1
ATOM 639 C CA . LEU A 1 85 ? 16.249 4.869 6.138 1.00 95.25 85 LEU A CA 1
ATOM 640 C C . LEU A 1 85 ? 16.873 5.894 7.095 1.00 95.25 85 LEU A C 1
ATOM 642 O O . LEU A 1 85 ? 16.190 6.744 7.662 1.00 95.25 85 LEU A O 1
ATOM 646 N N . THR A 1 86 ? 18.195 5.820 7.238 1.00 91.06 86 THR A N 1
ATOM 647 C CA . THR A 1 86 ? 18.997 6.803 7.986 1.00 91.06 86 THR A CA 1
ATOM 648 C C . THR A 1 86 ? 19.294 8.064 7.175 1.00 91.06 86 THR A C 1
ATOM 650 O O . THR A 1 86 ? 19.839 9.022 7.711 1.00 91.06 86 THR A O 1
ATOM 653 N N . THR A 1 87 ? 18.990 8.040 5.879 1.00 89.19 87 THR A N 1
ATOM 654 C CA . THR A 1 87 ? 19.218 9.119 4.918 1.00 89.19 87 THR A CA 1
ATOM 655 C C . THR A 1 87 ? 17.899 9.551 4.300 1.00 89.19 87 THR A C 1
ATOM 657 O O . THR A 1 87 ? 16.994 8.734 4.118 1.00 89.19 87 THR A O 1
ATOM 660 N N . GLU A 1 88 ? 17.821 10.818 3.917 1.00 90.62 88 GLU A N 1
ATOM 661 C CA . GLU A 1 88 ? 16.680 11.390 3.210 1.00 90.62 88 GLU A CA 1
ATOM 662 C C . GLU A 1 88 ? 17.056 11.685 1.759 1.00 90.62 88 GLU A C 1
ATOM 664 O O . GLU A 1 88 ? 18.218 11.961 1.450 1.00 90.62 88 GLU A O 1
ATOM 669 N N . ALA A 1 89 ? 16.083 11.596 0.855 1.00 92.12 89 ALA A N 1
ATOM 670 C CA . ALA A 1 89 ? 16.294 11.983 -0.527 1.00 92.12 89 ALA A CA 1
ATOM 671 C C . ALA A 1 89 ? 16.250 13.510 -0.673 1.00 92.12 89 ALA A C 1
ATOM 6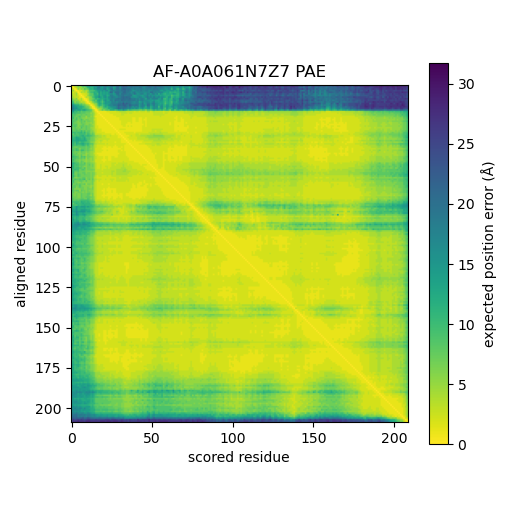73 O O . ALA A 1 89 ? 15.389 14.177 -0.104 1.00 92.12 89 ALA A O 1
ATOM 674 N N . GLU A 1 90 ? 17.139 14.051 -1.502 1.00 91.69 90 GLU A N 1
ATOM 675 C CA . GLU A 1 90 ? 17.246 15.496 -1.746 1.00 91.69 90 GLU A CA 1
ATOM 676 C C . GLU A 1 90 ? 16.060 16.063 -2.547 1.00 91.69 90 GLU A C 1
ATOM 678 O O . GLU A 1 90 ? 15.787 17.261 -2.494 1.00 91.69 90 GLU A O 1
ATOM 683 N N . THR A 1 91 ? 15.361 15.220 -3.316 1.00 95.88 91 THR A N 1
ATOM 684 C CA . THR A 1 91 ? 14.263 15.632 -4.201 1.00 95.88 91 THR A CA 1
ATOM 685 C C . THR A 1 91 ? 13.118 14.619 -4.211 1.00 95.88 91 THR A C 1
ATOM 687 O O . THR A 1 91 ? 13.318 13.425 -3.982 1.00 95.88 91 THR A O 1
ATOM 690 N N . ASN A 1 92 ? 11.908 15.079 -4.556 1.00 95.06 92 ASN A N 1
ATOM 691 C CA . ASN A 1 92 ? 10.746 14.202 -4.764 1.00 95.06 92 ASN A CA 1
ATOM 692 C C . ASN A 1 92 ? 10.996 13.156 -5.862 1.00 95.06 92 ASN A C 1
ATOM 694 O O . ASN A 1 92 ? 10.561 12.016 -5.732 1.00 95.06 92 ASN A O 1
ATOM 698 N N . GLU A 1 93 ? 11.727 13.520 -6.919 1.00 96.69 93 GLU A N 1
ATOM 699 C CA . GLU A 1 93 ? 12.058 12.580 -7.996 1.00 96.69 93 GLU A CA 1
ATOM 700 C C . GLU A 1 93 ? 13.010 11.483 -7.513 1.00 96.69 93 GLU A C 1
ATOM 702 O O . GLU A 1 93 ? 12.888 10.330 -7.913 1.00 96.69 93 GLU A O 1
ATOM 707 N N . ARG A 1 94 ? 13.928 11.805 -6.594 1.00 97.44 94 ARG A N 1
ATOM 708 C CA . ARG A 1 94 ? 14.810 10.798 -6.004 1.00 97.44 94 ARG A CA 1
ATOM 709 C C . ARG A 1 94 ? 14.029 9.788 -5.159 1.00 97.44 94 ARG A C 1
ATOM 711 O O . ARG A 1 94 ? 14.334 8.602 -5.241 1.00 97.44 94 ARG A O 1
ATOM 718 N N . TRP A 1 95 ? 13.022 10.234 -4.401 1.00 97.88 95 TRP A N 1
ATOM 719 C CA . TRP A 1 95 ? 12.106 9.327 -3.698 1.00 97.88 95 TRP A CA 1
ATOM 720 C C . TRP A 1 95 ? 11.395 8.382 -4.664 1.00 97.88 95 TRP A C 1
ATOM 722 O O . TRP A 1 95 ? 11.328 7.185 -4.392 1.00 97.88 95 TRP A O 1
ATOM 732 N N . TYR A 1 96 ? 10.905 8.920 -5.787 1.00 97.88 96 TYR A N 1
ATOM 733 C CA . TYR A 1 96 ? 10.253 8.135 -6.831 1.00 97.88 96 TYR A CA 1
ATOM 734 C C . TYR A 1 96 ? 11.171 7.040 -7.364 1.00 97.88 96 TYR A C 1
ATOM 736 O O . TYR A 1 96 ? 10.842 5.872 -7.191 1.00 97.88 96 TYR A O 1
ATOM 744 N N . VAL A 1 97 ? 12.348 7.411 -7.879 1.00 97.56 97 VAL A N 1
ATOM 745 C CA . VAL A 1 97 ? 13.322 6.467 -8.449 1.00 97.56 97 VAL A CA 1
ATOM 746 C C . VAL A 1 97 ? 13.680 5.359 -7.461 1.00 97.56 97 VAL A C 1
ATOM 748 O O . VAL A 1 97 ? 13.639 4.188 -7.813 1.00 97.56 97 VAL A O 1
ATOM 751 N N . TRP A 1 98 ? 13.986 5.701 -6.205 1.00 97.81 98 TRP A N 1
ATOM 752 C CA . TRP A 1 98 ? 14.308 4.687 -5.199 1.00 97.81 98 TRP A CA 1
ATOM 753 C C . TRP A 1 98 ? 13.156 3.710 -4.963 1.00 97.81 98 TRP A C 1
ATOM 755 O O . TRP A 1 98 ? 13.380 2.504 -4.876 1.00 97.81 98 TRP A O 1
ATOM 765 N N . TYR A 1 99 ? 11.930 4.219 -4.837 1.00 98.00 99 TYR A N 1
ATOM 766 C CA . TYR A 1 99 ? 10.771 3.380 -4.555 1.00 98.00 99 TYR A CA 1
ATOM 767 C C . TYR A 1 99 ? 10.435 2.460 -5.735 1.00 98.00 99 TYR A C 1
ATOM 769 O O . TYR A 1 99 ? 10.210 1.264 -5.536 1.00 98.00 99 TYR A O 1
ATOM 777 N N . THR A 1 100 ? 10.458 2.989 -6.960 1.00 97.31 100 THR A N 1
ATOM 778 C CA . THR A 1 100 ? 10.204 2.213 -8.180 1.00 97.31 100 THR A CA 1
ATOM 779 C C . THR A 1 100 ? 11.302 1.206 -8.461 1.00 97.31 100 THR A C 1
ATOM 781 O O . THR A 1 100 ? 10.988 0.075 -8.817 1.00 97.31 100 THR A O 1
ATOM 784 N N . ASP A 1 101 ? 12.573 1.543 -8.224 1.00 97.75 101 ASP A N 1
ATOM 785 C CA . ASP A 1 101 ? 13.681 0.595 -8.366 1.00 97.75 101 ASP A CA 1
ATOM 786 C C . ASP A 1 101 ? 13.471 -0.626 -7.462 1.00 97.75 101 ASP A C 1
ATOM 788 O O . ASP A 1 101 ? 13.573 -1.759 -7.934 1.00 97.75 101 ASP A O 1
ATOM 792 N N . CYS A 1 102 ? 13.083 -0.420 -6.196 1.00 98.12 102 CYS A N 1
ATOM 793 C CA . CYS A 1 102 ? 12.747 -1.518 -5.287 1.00 98.12 102 CYS A CA 1
ATOM 794 C C . CYS A 1 102 ? 11.556 -2.355 -5.785 1.00 98.12 102 CYS A C 1
ATOM 796 O O . CYS A 1 102 ? 11.603 -3.583 -5.709 1.00 98.12 102 CYS A O 1
ATOM 798 N N . ILE A 1 103 ? 10.506 -1.736 -6.334 1.00 97.44 103 ILE A N 1
ATOM 799 C CA . ILE A 1 103 ? 9.376 -2.471 -6.932 1.00 97.44 103 ILE A CA 1
ATOM 800 C C . ILE A 1 103 ? 9.831 -3.279 -8.157 1.00 97.44 103 ILE A C 1
ATOM 802 O O . ILE A 1 103 ? 9.460 -4.447 -8.309 1.00 97.44 103 ILE A O 1
ATOM 806 N N . ASN A 1 104 ? 10.686 -2.696 -8.997 1.00 96.31 104 ASN A N 1
ATOM 807 C CA . ASN A 1 104 ? 11.238 -3.301 -10.207 1.00 96.31 104 ASN A CA 1
ATOM 808 C C . ASN A 1 104 ? 12.089 -4.529 -9.921 1.00 96.31 104 ASN A C 1
ATOM 810 O O . ASN A 1 104 ? 11.904 -5.555 -10.578 1.00 96.31 104 ASN A O 1
ATOM 814 N N . VAL A 1 105 ? 12.928 -4.466 -8.889 1.00 97.50 105 VAL A N 1
ATOM 815 C CA . VAL A 1 105 ? 13.766 -5.593 -8.455 1.00 97.50 105 VAL A CA 1
ATOM 816 C C . VAL A 1 105 ? 13.095 -6.490 -7.412 1.00 97.50 105 VAL A C 1
ATOM 818 O O . VAL A 1 105 ? 13.741 -7.391 -6.882 1.00 97.50 105 VAL A O 1
ATOM 821 N N . ARG A 1 106 ? 11.797 -6.284 -7.146 1.00 97.25 106 ARG A N 1
ATOM 822 C CA . ARG A 1 106 ? 10.983 -7.101 -6.232 1.00 97.25 106 ARG A CA 1
ATOM 823 C C . ARG A 1 106 ? 11.547 -7.130 -4.797 1.00 97.25 106 ARG A C 1
ATOM 825 O O . ARG A 1 106 ? 11.497 -8.158 -4.128 1.00 97.25 106 ARG A O 1
ATOM 832 N N . ASP A 1 107 ? 12.058 -5.994 -4.319 1.00 98.25 107 ASP A N 1
ATOM 833 C CA . ASP A 1 107 ? 12.598 -5.791 -2.968 1.00 98.25 107 ASP A CA 1
ATOM 834 C C . ASP A 1 107 ? 11.551 -5.140 -2.033 1.00 98.25 107 ASP A C 1
ATOM 836 O O . ASP A 1 107 ? 11.446 -3.908 -1.972 1.00 98.25 107 ASP A O 1
ATOM 840 N N . PRO A 1 108 ? 10.747 -5.936 -1.293 1.00 97.38 108 PRO A N 1
ATOM 841 C CA . PRO A 1 108 ? 9.755 -5.396 -0.364 1.00 97.38 108 PRO A CA 1
ATOM 842 C C . PRO A 1 108 ? 10.379 -4.634 0.807 1.00 97.38 108 PRO A C 1
ATOM 844 O O . PRO A 1 108 ? 9.758 -3.702 1.316 1.00 97.38 108 PRO A O 1
ATOM 847 N N . GLU A 1 109 ? 11.570 -5.029 1.262 1.00 97.81 109 GLU A N 1
ATOM 848 C CA . GLU A 1 109 ? 12.194 -4.439 2.446 1.00 97.81 109 GLU A CA 1
ATOM 849 C C . GLU A 1 109 ? 12.743 -3.050 2.127 1.00 97.81 109 GLU A C 1
ATOM 851 O O . GLU A 1 109 ? 12.483 -2.101 2.869 1.00 97.81 109 GLU A O 1
ATOM 856 N N . GLY A 1 110 ? 13.445 -2.901 1.000 1.00 98.00 110 GLY A N 1
ATOM 857 C CA . GLY A 1 110 ? 13.897 -1.602 0.508 1.00 98.00 110 GLY A CA 1
ATOM 858 C C . GLY A 1 110 ? 12.727 -0.645 0.286 1.00 98.00 110 GLY A C 1
ATOM 859 O O . GLY A 1 110 ? 12.724 0.461 0.835 1.00 98.00 110 GLY A O 1
ATOM 860 N N . ALA A 1 111 ? 11.685 -1.106 -0.415 1.00 98.31 111 ALA A N 1
ATOM 861 C CA . ALA A 1 111 ? 10.480 -0.319 -0.671 1.00 98.31 111 ALA A CA 1
ATOM 862 C C . ALA A 1 111 ? 9.771 0.117 0.628 1.00 98.31 111 ALA A C 1
ATOM 864 O O . ALA A 1 111 ? 9.331 1.262 0.735 1.00 98.31 111 ALA A O 1
ATOM 865 N N . GLU A 1 112 ? 9.698 -0.750 1.645 1.00 98.44 112 GLU A N 1
ATOM 866 C CA . GLU A 1 112 ? 9.134 -0.405 2.956 1.00 98.44 112 GLU A CA 1
ATOM 867 C C . GLU A 1 112 ? 9.922 0.691 3.660 1.00 98.44 112 GLU A C 1
ATOM 869 O O . GLU A 1 112 ? 9.342 1.670 4.132 1.00 98.44 112 GLU A O 1
ATOM 874 N N . ARG A 1 113 ? 11.247 0.564 3.709 1.00 98.44 113 ARG A N 1
ATOM 875 C CA . ARG A 1 113 ? 12.097 1.548 4.385 1.00 98.44 113 ARG A CA 1
ATOM 876 C C . ARG A 1 113 ? 12.034 2.908 3.700 1.00 98.44 113 ARG A C 1
ATOM 878 O O . ARG A 1 113 ? 11.996 3.922 4.395 1.00 98.44 113 ARG A O 1
ATOM 885 N N . ILE A 1 114 ? 11.982 2.925 2.367 1.00 98.31 114 ILE A N 1
ATOM 886 C CA . ILE A 1 114 ? 11.796 4.141 1.571 1.00 98.31 114 ILE A CA 1
ATOM 887 C C . ILE A 1 114 ? 10.452 4.787 1.895 1.00 98.31 114 ILE A C 1
ATOM 889 O O . ILE A 1 114 ? 10.416 5.973 2.211 1.00 98.31 114 ILE A O 1
ATOM 893 N N . LEU A 1 115 ? 9.360 4.018 1.876 1.00 97.81 115 LEU A N 1
ATOM 894 C CA . LEU A 1 115 ? 8.021 4.557 2.105 1.00 97.81 115 LEU A CA 1
ATOM 895 C C . LEU A 1 115 ? 7.847 5.100 3.534 1.00 97.81 115 LEU A C 1
ATOM 897 O O . LEU A 1 115 ? 7.258 6.163 3.723 1.00 97.81 115 LEU A O 1
ATOM 901 N N . LEU A 1 116 ? 8.421 4.422 4.533 1.00 97.88 116 LEU A N 1
ATOM 902 C CA . LEU A 1 116 ? 8.438 4.885 5.925 1.00 97.88 116 LEU A CA 1
ATOM 903 C C . LEU A 1 116 ? 9.301 6.136 6.140 1.00 97.88 116 LEU A C 1
ATOM 905 O O . LEU A 1 116 ? 9.024 6.919 7.047 1.00 97.88 116 LEU A O 1
ATOM 909 N N . SER A 1 117 ? 10.355 6.334 5.345 1.00 98.12 117 SER A N 1
ATOM 910 C CA . SER A 1 117 ? 11.118 7.587 5.355 1.00 98.12 117 SER A CA 1
ATOM 911 C C . SER A 1 117 ? 10.376 8.709 4.634 1.00 98.12 117 SER A C 1
ATOM 913 O O . SER A 1 117 ? 10.320 9.830 5.135 1.00 98.12 117 SER A O 1
ATOM 915 N N . ALA A 1 118 ? 9.771 8.403 3.488 1.00 97.50 118 ALA A N 1
ATOM 916 C CA . ALA A 1 118 ? 9.005 9.351 2.695 1.00 97.50 118 ALA A CA 1
ATOM 917 C C . ALA A 1 118 ? 7.799 9.900 3.470 1.00 97.50 118 ALA A C 1
ATOM 919 O O . ALA A 1 118 ? 7.512 11.085 3.360 1.00 97.50 118 ALA A O 1
ATOM 920 N N . GLU A 1 119 ? 7.135 9.088 4.298 1.00 96.69 119 GLU A N 1
ATOM 921 C CA . GLU A 1 119 ? 6.033 9.544 5.162 1.00 96.69 119 GLU A CA 1
ATOM 922 C C . GLU A 1 119 ? 6.427 10.696 6.091 1.00 96.69 119 GLU A C 1
ATOM 924 O O . GLU A 1 119 ? 5.633 11.608 6.312 1.00 96.69 119 GLU A O 1
ATOM 929 N N . LYS A 1 120 ? 7.669 10.694 6.578 1.00 95.19 120 LYS A N 1
ATOM 930 C CA . LYS A 1 120 ? 8.185 11.731 7.478 1.00 95.19 120 LYS A CA 1
ATOM 931 C C . LYS A 1 120 ? 8.671 12.972 6.737 1.00 95.19 120 LYS A C 1
ATOM 933 O O . LYS A 1 120 ? 8.620 14.067 7.289 1.00 95.19 120 LYS A O 1
ATOM 938 N N . ALA A 1 121 ? 9.175 12.790 5.518 1.00 96.12 121 ALA A N 1
ATOM 939 C CA . ALA A 1 121 ? 9.819 13.843 4.738 1.00 96.12 121 ALA A CA 1
ATOM 940 C C . ALA A 1 121 ? 8.860 14.565 3.776 1.00 96.12 121 ALA A C 1
ATOM 942 O O . ALA A 1 121 ? 9.076 15.727 3.431 1.00 96.12 121 ALA A O 1
ATOM 943 N N . LEU A 1 122 ? 7.812 13.887 3.305 1.00 96.75 122 LEU A N 1
ATOM 944 C CA . LEU A 1 122 ? 6.931 14.384 2.254 1.00 96.75 122 LEU A CA 1
ATOM 945 C C . LEU A 1 122 ? 5.601 14.892 2.804 1.00 96.75 122 LEU A C 1
ATOM 947 O O . LEU A 1 122 ? 5.026 14.362 3.749 1.00 96.75 122 LEU A O 1
ATOM 951 N N . SER A 1 123 ? 5.044 15.895 2.123 1.00 96.12 123 SER A N 1
ATOM 952 C CA . SER A 1 123 ? 3.630 16.234 2.301 1.00 96.12 123 SER A CA 1
ATOM 953 C C . SER A 1 123 ? 2.738 15.053 1.901 1.00 96.12 123 SER A C 1
ATOM 955 O O . SER A 1 123 ? 3.090 14.280 1.009 1.00 96.12 123 SER A O 1
ATOM 957 N N . LYS A 1 124 ? 1.524 14.978 2.458 1.00 94.75 124 LYS A N 1
ATOM 958 C CA . LYS A 1 124 ? 0.531 13.946 2.105 1.00 94.75 124 LYS A CA 1
ATOM 959 C C . LYS A 1 124 ? 0.293 13.822 0.595 1.00 94.75 124 LYS A C 1
ATOM 961 O O . LYS A 1 124 ? 0.196 12.718 0.070 1.00 94.75 124 LYS A O 1
ATOM 966 N N . LYS A 1 125 ? 0.257 14.958 -0.113 1.00 96.50 125 LYS A N 1
ATOM 967 C CA . LYS A 1 125 ? 0.109 15.005 -1.575 1.00 96.50 125 LYS A CA 1
ATOM 968 C C . LYS A 1 125 ? 1.331 14.437 -2.301 1.00 96.50 125 LYS A C 1
ATOM 970 O O . LYS A 1 125 ? 1.174 13.728 -3.285 1.00 96.50 125 LYS A O 1
ATOM 975 N N . ALA A 1 126 ? 2.539 14.756 -1.846 1.00 97.75 126 ALA A N 1
ATOM 976 C CA . ALA A 1 126 ? 3.757 14.226 -2.456 1.00 97.75 126 ALA A CA 1
ATOM 977 C C . ALA A 1 126 ? 3.919 12.721 -2.173 1.00 97.75 126 ALA A C 1
ATOM 979 O O . ALA A 1 126 ? 4.320 11.977 -3.062 1.00 97.75 126 ALA A O 1
ATOM 980 N N . LEU A 1 127 ? 3.531 12.260 -0.980 1.00 98.12 127 LEU A N 1
ATOM 981 C CA . LEU A 1 127 ? 3.499 10.841 -0.626 1.00 98.12 127 LEU A CA 1
ATOM 982 C C . LEU A 1 127 ? 2.495 10.057 -1.485 1.00 98.12 127 LEU A C 1
ATOM 984 O O . LEU A 1 127 ? 2.818 8.974 -1.967 1.00 98.12 127 LEU A O 1
ATOM 988 N N . SER A 1 128 ? 1.296 10.603 -1.722 1.00 97.75 128 SER A N 1
ATOM 989 C CA . SER A 1 128 ? 0.330 9.958 -2.617 1.00 97.75 128 SER A CA 1
ATOM 990 C C . SER A 1 128 ? 0.838 9.920 -4.056 1.00 97.75 128 SER A C 1
ATOM 992 O O . SER A 1 128 ? 0.758 8.878 -4.696 1.00 97.75 128 SER A O 1
ATOM 994 N N . GLN A 1 129 ? 1.435 11.006 -4.553 1.00 97.75 129 GLN A N 1
ATOM 995 C CA . GLN A 1 129 ? 2.049 11.031 -5.884 1.00 97.75 129 GLN A CA 1
ATOM 996 C C . GLN A 1 129 ? 3.164 9.992 -6.034 1.00 97.75 129 GLN A C 1
ATOM 998 O O . GLN A 1 129 ? 3.194 9.300 -7.047 1.00 97.75 129 GLN A O 1
ATOM 1003 N N . LEU A 1 130 ? 4.038 9.855 -5.031 1.00 98.00 130 LEU A N 1
ATOM 1004 C CA . LEU A 1 130 ? 5.086 8.833 -4.994 1.00 98.00 130 LEU A CA 1
ATOM 1005 C C . LEU A 1 130 ? 4.497 7.429 -5.175 1.00 98.00 130 LEU A C 1
ATOM 1007 O O . LEU A 1 130 ? 4.911 6.693 -6.068 1.00 98.00 130 LEU A O 1
ATOM 1011 N N . VAL A 1 131 ? 3.516 7.079 -4.340 1.00 97.75 131 VAL A N 1
ATOM 1012 C CA . VAL A 1 131 ? 2.917 5.742 -4.328 1.00 97.75 131 VAL A CA 1
ATOM 1013 C C . VAL A 1 131 ? 2.130 5.467 -5.605 1.00 97.75 131 VAL A C 1
ATOM 1015 O O . VAL A 1 131 ? 2.344 4.438 -6.2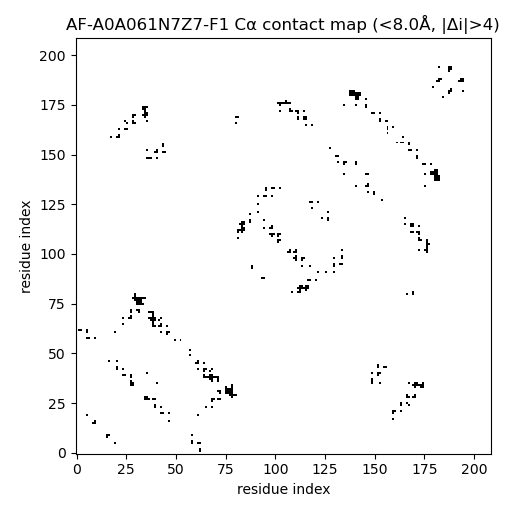42 1.00 97.75 131 VAL A O 1
ATOM 1018 N N . PHE A 1 132 ? 1.229 6.374 -5.995 1.00 97.44 132 PHE A N 1
ATOM 1019 C CA . PHE A 1 132 ? 0.351 6.140 -7.139 1.00 97.44 132 PHE A CA 1
ATOM 1020 C C . PHE A 1 132 ? 1.113 6.114 -8.455 1.00 97.44 132 PHE A C 1
ATOM 1022 O O . PHE A 1 132 ? 0.829 5.244 -9.266 1.00 97.44 132 PHE A O 1
ATOM 1029 N N . ARG A 1 133 ? 2.120 6.981 -8.641 1.00 96.50 133 ARG A N 1
ATOM 1030 C CA . ARG A 1 133 ? 2.960 6.937 -9.846 1.00 96.50 133 ARG A CA 1
ATOM 1031 C C . ARG A 1 133 ? 3.667 5.586 -9.973 1.00 96.50 133 ARG A C 1
ATOM 1033 O O . ARG A 1 133 ? 3.689 5.035 -11.064 1.00 96.50 133 ARG A O 1
ATOM 1040 N N . ALA A 1 134 ? 4.176 5.035 -8.870 1.00 95.69 134 ALA A N 1
ATOM 1041 C CA . ALA A 1 134 ? 4.894 3.762 -8.876 1.00 95.69 134 ALA A CA 1
ATOM 1042 C C . ALA A 1 134 ? 3.992 2.551 -9.178 1.00 95.69 134 ALA A C 1
ATOM 1044 O O . ALA A 1 134 ? 4.369 1.672 -9.948 1.00 95.69 134 ALA A O 1
ATOM 1045 N N . VAL A 1 135 ? 2.780 2.492 -8.614 1.00 94.81 135 VAL A N 1
ATOM 1046 C CA . VAL A 1 135 ? 1.863 1.360 -8.871 1.00 94.81 135 VAL A CA 1
ATOM 1047 C C . VAL A 1 135 ? 1.175 1.432 -10.237 1.00 94.81 135 VAL A C 1
ATOM 1049 O O . VAL A 1 135 ? 0.659 0.419 -10.699 1.00 94.81 135 VAL A O 1
ATOM 1052 N N . THR A 1 136 ? 1.172 2.602 -10.888 1.00 93.75 136 THR A N 1
ATOM 1053 C CA . THR A 1 136 ? 0.660 2.791 -12.258 1.00 93.75 136 THR A CA 1
ATOM 1054 C C . THR A 1 136 ? 1.760 2.858 -13.318 1.00 93.75 136 THR A C 1
ATOM 1056 O O . THR A 1 136 ? 1.460 3.122 -14.476 1.00 93.75 136 THR A O 1
ATOM 1059 N N . GLU A 1 137 ? 3.027 2.662 -12.945 1.00 90.94 137 GLU A N 1
ATOM 1060 C CA . GLU A 1 137 ? 4.148 2.622 -13.899 1.00 90.94 137 GLU A CA 1
ATOM 1061 C C . GLU A 1 137 ? 4.068 1.396 -14.822 1.00 90.94 137 GLU A C 1
ATOM 1063 O O . GLU A 1 137 ? 4.552 1.416 -15.949 1.00 90.94 137 GLU A O 1
ATOM 1068 N N . HIS A 1 138 ? 3.396 0.345 -14.355 1.00 91.38 138 HIS A N 1
ATOM 1069 C CA . HIS A 1 138 ? 3.107 -0.871 -15.102 1.00 91.38 138 HIS A CA 1
ATOM 1070 C C . HIS A 1 138 ? 1.618 -0.932 -15.455 1.00 91.38 138 HIS A C 1
ATOM 1072 O O . HIS A 1 138 ? 0.784 -0.495 -14.662 1.00 91.38 138 HIS A O 1
ATOM 1078 N N . TYR A 1 139 ? 1.269 -1.511 -16.611 1.00 89.06 139 TYR A N 1
ATOM 1079 C CA . TYR A 1 139 ? -0.094 -1.454 -17.166 1.00 89.06 139 TYR A CA 1
ATOM 1080 C C . TYR A 1 139 ? -1.168 -1.941 -16.190 1.00 89.06 139 TYR A C 1
ATOM 1082 O O . TYR A 1 139 ? -2.090 -1.207 -15.841 1.00 89.06 139 TYR A O 1
ATOM 1090 N N . TYR A 1 140 ? -1.042 -3.189 -15.739 1.00 88.06 140 TYR A N 1
ATOM 1091 C CA . TYR A 1 140 ? -1.888 -3.739 -14.685 1.00 88.06 140 TYR A CA 1
ATOM 1092 C C . TYR A 1 140 ? -1.062 -4.678 -13.817 1.00 88.06 140 TYR A C 1
ATOM 1094 O O . TYR A 1 140 ? -0.686 -5.767 -14.259 1.00 88.06 140 TYR A O 1
ATOM 1102 N N . MET A 1 141 ? -0.832 -4.270 -12.573 1.00 93.38 141 MET A N 1
ATOM 1103 C CA . MET A 1 141 ? -0.303 -5.137 -11.523 1.00 93.38 141 MET A CA 1
ATOM 1104 C C . MET A 1 141 ? -1.450 -5.901 -10.852 1.00 93.38 141 MET A C 1
ATOM 1106 O O . MET A 1 141 ? -2.412 -5.276 -10.398 1.00 93.38 141 MET A O 1
ATOM 1110 N N . ASP A 1 142 ? -1.364 -7.234 -10.813 1.00 92.81 142 ASP A N 1
ATOM 1111 C CA . ASP A 1 142 ? -2.413 -8.140 -10.308 1.00 92.81 142 ASP A CA 1
ATOM 1112 C C . ASP A 1 142 ? -3.817 -7.761 -10.798 1.00 92.81 142 ASP A C 1
ATOM 1114 O O . ASP A 1 142 ? -4.768 -7.625 -10.029 1.00 92.81 142 ASP A O 1
ATOM 1118 N N . ASP A 1 143 ? -3.923 -7.524 -12.108 1.00 88.81 143 ASP A N 1
ATOM 1119 C CA . ASP A 1 143 ? -5.170 -7.172 -12.795 1.00 88.81 143 ASP A CA 1
ATOM 1120 C C . ASP A 1 143 ? -5.871 -5.915 -12.217 1.00 88.81 143 ASP A C 1
ATOM 1122 O O . ASP A 1 143 ? -7.069 -5.717 -12.401 1.00 88.81 143 ASP A O 1
ATOM 1126 N N . GLY A 1 144 ? -5.106 -5.036 -11.554 1.00 90.56 144 GLY A N 1
ATOM 1127 C CA . GLY A 1 144 ? -5.561 -3.766 -10.980 1.00 90.56 144 GLY A CA 1
ATOM 1128 C C . GLY A 1 144 ? -5.699 -3.769 -9.454 1.00 90.56 144 GLY A C 1
ATOM 1129 O O . GLY A 1 144 ? -5.789 -2.699 -8.852 1.00 90.56 144 GLY A O 1
ATOM 1130 N N . HIS A 1 145 ? -5.634 -4.932 -8.800 1.00 94.12 145 HIS A N 1
ATOM 1131 C CA . HIS A 1 145 ? -5.832 -5.025 -7.350 1.00 94.12 145 HIS A CA 1
ATOM 1132 C C . HIS A 1 145 ? -4.782 -4.274 -6.532 1.00 94.12 145 HIS A C 1
ATOM 1134 O O . HIS A 1 145 ? -5.092 -3.771 -5.450 1.00 94.12 145 HIS A O 1
ATOM 1140 N N . VAL A 1 146 ? -3.556 -4.140 -7.048 1.00 96.25 146 VAL A N 1
ATOM 1141 C CA . VAL A 1 146 ? -2.530 -3.324 -6.390 1.00 96.25 146 VAL A CA 1
ATOM 1142 C C . VAL A 1 146 ? -3.018 -1.886 -6.238 1.00 96.25 146 VAL A C 1
ATOM 1144 O O . VAL A 1 146 ? -2.973 -1.350 -5.131 1.00 96.25 146 VAL A O 1
ATOM 1147 N N . LEU A 1 147 ? -3.549 -1.276 -7.300 1.00 96.00 147 LEU A N 1
ATOM 1148 C CA . LEU A 1 147 ? -4.065 0.091 -7.251 1.00 96.00 147 LEU A CA 1
ATOM 1149 C C . LEU A 1 147 ? -5.227 0.219 -6.256 1.00 96.00 147 LEU A C 1
ATOM 1151 O O . LEU A 1 147 ? -5.242 1.156 -5.457 1.00 96.00 147 LEU A O 1
ATOM 1155 N N . ASP A 1 148 ? -6.152 -0.744 -6.253 1.00 95.44 148 ASP A N 1
ATOM 1156 C CA . ASP A 1 148 ? -7.294 -0.762 -5.331 1.00 95.44 148 ASP A CA 1
ATOM 1157 C C . ASP A 1 148 ? -6.847 -0.771 -3.863 1.00 95.44 148 ASP A C 1
ATOM 1159 O O . ASP A 1 148 ? -7.347 0.013 -3.047 1.00 95.44 148 ASP A O 1
ATOM 1163 N N . PHE A 1 149 ? -5.881 -1.630 -3.519 1.00 97.38 149 PHE A N 1
ATOM 1164 C CA . PHE A 1 149 ? -5.356 -1.729 -2.158 1.00 97.38 149 PHE A CA 1
ATOM 1165 C C . PHE A 1 149 ? -4.630 -0.457 -1.729 1.00 97.38 149 PHE A C 1
ATOM 1167 O O . PHE A 1 149 ? -4.846 0.010 -0.610 1.00 97.38 149 PHE A O 1
ATOM 1174 N N . HIS A 1 150 ? -3.834 0.151 -2.612 1.00 97.81 150 HIS A N 1
ATOM 1175 C CA . HIS A 1 150 ? -3.164 1.415 -2.306 1.00 97.81 150 HIS A CA 1
ATOM 1176 C C . HIS A 1 150 ? -4.181 2.551 -2.147 1.00 97.81 150 HIS A C 1
ATOM 1178 O O . HIS A 1 150 ? -4.099 3.310 -1.183 1.00 97.81 150 HIS A O 1
ATOM 1184 N N . ASN A 1 151 ? -5.206 2.623 -3.000 1.00 97.38 151 ASN A N 1
ATOM 1185 C CA . ASN A 1 151 ? -6.282 3.600 -2.848 1.00 97.38 151 ASN A CA 1
ATOM 1186 C C . ASN A 1 151 ? -7.011 3.456 -1.506 1.00 97.38 151 ASN A C 1
ATOM 1188 O O . ASN A 1 151 ? -7.200 4.438 -0.786 1.00 97.38 151 ASN A O 1
ATOM 1192 N N . LYS A 1 152 ? -7.354 2.227 -1.112 1.00 97.81 152 LYS A N 1
ATOM 1193 C CA . LYS A 1 152 ? -8.036 1.979 0.166 1.00 97.81 152 LYS A CA 1
ATOM 1194 C C . LYS A 1 152 ? -7.144 2.193 1.380 1.00 97.81 152 LYS A C 1
ATOM 1196 O O . LYS A 1 152 ? -7.642 2.623 2.417 1.00 97.81 152 LYS A O 1
ATOM 1201 N N . ALA A 1 153 ? -5.843 1.969 1.256 1.00 98.19 153 ALA A N 1
ATOM 1202 C CA . ALA A 1 153 ? -4.896 2.336 2.295 1.00 98.19 153 ALA A CA 1
ATOM 1203 C C . ALA A 1 153 ? -4.806 3.858 2.471 1.00 98.19 153 ALA A C 1
ATOM 1205 O O . ALA A 1 153 ? -4.799 4.326 3.603 1.00 98.19 153 ALA A O 1
ATOM 1206 N N . PHE A 1 154 ? -4.818 4.646 1.391 1.00 98.12 154 PHE A N 1
ATOM 1207 C CA . PHE A 1 154 ? -4.834 6.109 1.503 1.00 98.12 154 PHE A CA 1
ATOM 1208 C C . PHE A 1 154 ? -6.145 6.646 2.085 1.00 98.12 154 PHE A C 1
ATOM 1210 O O . PHE A 1 154 ? -6.102 7.573 2.887 1.00 98.12 154 PHE A O 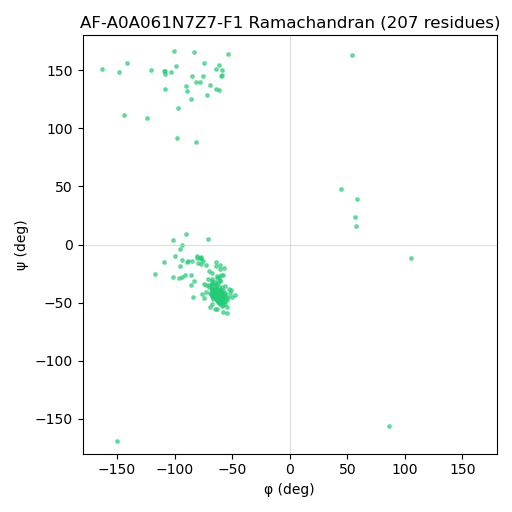1
ATOM 1217 N N . GLU A 1 155 ? -7.292 6.032 1.778 1.00 98.19 155 GLU A N 1
ATOM 1218 C CA . GLU A 1 155 ? -8.538 6.309 2.509 1.00 98.19 155 GLU A CA 1
ATOM 1219 C C . GLU A 1 155 ? -8.403 5.965 4.002 1.00 98.19 155 GLU A C 1
ATOM 1221 O O . GLU A 1 155 ? -8.866 6.726 4.847 1.00 98.19 155 GLU A O 1
ATOM 1226 N N . ALA A 1 156 ? -7.728 4.864 4.354 1.00 98.06 156 ALA A N 1
ATOM 1227 C CA . ALA A 1 156 ? -7.466 4.528 5.753 1.00 98.06 156 ALA A CA 1
ATOM 1228 C C . ALA A 1 156 ? -6.646 5.619 6.463 1.00 98.06 156 ALA A C 1
ATOM 1230 O O . ALA A 1 156 ? -7.012 5.996 7.570 1.00 98.06 156 ALA A O 1
ATOM 1231 N N . LEU A 1 157 ? -5.624 6.189 5.806 1.00 97.56 157 LEU A N 1
ATOM 1232 C CA . LEU A 1 157 ? -4.829 7.322 6.319 1.00 97.56 157 LEU A CA 1
ATOM 1233 C C . LEU A 1 157 ? -5.636 8.623 6.509 1.00 97.56 157 LEU A C 1
ATOM 1235 O O . LEU A 1 157 ? -5.128 9.581 7.087 1.00 97.56 157 LEU A O 1
ATOM 1239 N N . GLU A 1 158 ? -6.841 8.733 5.947 1.00 96.56 158 GLU A N 1
ATOM 1240 C CA . GLU A 1 158 ? -7.763 9.845 6.231 1.00 96.56 158 GLU A CA 1
ATOM 1241 C C . GLU A 1 158 ? -8.708 9.527 7.396 1.00 96.56 158 GLU A C 1
ATOM 1243 O O . GLU A 1 158 ? -9.220 10.438 8.042 1.00 96.56 158 GLU A O 1
ATOM 1248 N N . LEU A 1 159 ? -8.980 8.242 7.638 1.00 95.81 159 LEU A N 1
ATOM 1249 C CA . LEU A 1 159 ? -9.993 7.787 8.588 1.00 95.81 159 LEU A CA 1
ATOM 1250 C C . LEU A 1 159 ? -9.429 7.443 9.970 1.00 95.81 159 LEU A C 1
ATOM 1252 O O . LEU A 1 159 ? -10.178 7.534 10.943 1.00 95.81 159 LEU A O 1
ATOM 1256 N N . CYS A 1 160 ? -8.167 7.010 10.058 1.00 95.38 160 CYS A N 1
ATOM 1257 C CA . CYS A 1 160 ? -7.518 6.612 11.307 1.00 95.38 160 CYS A CA 1
ATOM 1258 C C . CYS A 1 160 ? -6.594 7.696 11.877 1.00 95.38 160 CYS A C 1
ATOM 1260 O O . CYS A 1 160 ? -6.189 8.625 11.183 1.00 95.38 160 CYS A O 1
ATOM 1262 N N . ASP A 1 161 ? -6.198 7.516 13.136 1.00 95.75 161 ASP A N 1
ATOM 1263 C CA . ASP A 1 161 ? -5.245 8.405 13.793 1.00 95.75 161 ASP A CA 1
ATOM 1264 C C . ASP A 1 161 ? -3.808 8.178 13.291 1.00 95.75 161 ASP A C 1
ATOM 1266 O O . ASP A 1 161 ? -3.439 7.095 12.822 1.00 95.75 161 ASP A O 1
ATOM 1270 N N . ALA A 1 162 ? -2.966 9.207 13.436 1.00 95.69 162 ALA A N 1
ATOM 1271 C CA . ALA A 1 162 ? -1.603 9.229 12.898 1.00 95.69 162 ALA A CA 1
ATOM 1272 C C . ALA A 1 162 ? -0.704 8.085 13.402 1.00 95.69 162 ALA A C 1
ATOM 1274 O O . ALA A 1 162 ? 0.224 7.674 12.705 1.00 95.69 162 ALA A O 1
ATOM 1275 N N . GLU A 1 163 ? -0.982 7.533 14.586 1.00 96.12 163 GLU A N 1
ATOM 1276 C CA . GLU A 1 163 ? -0.226 6.405 15.139 1.00 96.12 163 GLU A CA 1
ATOM 1277 C C . GLU A 1 163 ? -0.302 5.137 14.263 1.00 96.12 163 GLU A C 1
ATOM 1279 O O . GLU A 1 163 ? 0.663 4.370 14.208 1.00 96.12 163 GLU A O 1
ATOM 1284 N N . TYR A 1 164 ? -1.387 4.958 13.498 1.00 96.50 164 TYR A N 1
ATOM 1285 C CA . TYR A 1 164 ? -1.598 3.797 12.624 1.00 96.50 164 TYR A CA 1
ATOM 1286 C C . TYR A 1 164 ? -1.013 3.973 11.217 1.00 96.50 164 TYR A C 1
ATOM 1288 O O . TYR A 1 164 ? -0.867 2.991 10.484 1.00 96.50 164 TYR A O 1
ATOM 1296 N N . HIS A 1 165 ? -0.644 5.198 10.822 1.00 97.31 165 HIS A N 1
ATOM 1297 C CA . HIS A 1 165 ? -0.205 5.502 9.454 1.00 97.31 165 HIS A CA 1
ATOM 1298 C C . HIS A 1 165 ? 1.002 4.671 9.027 1.00 97.31 165 HIS A C 1
ATOM 1300 O O . HIS A 1 165 ? 1.025 4.098 7.938 1.00 97.31 165 HIS A O 1
ATOM 1306 N N . SER A 1 166 ? 1.991 4.563 9.913 1.00 96.75 166 SER A N 1
ATOM 1307 C CA . SER A 1 166 ? 3.211 3.809 9.627 1.00 96.75 166 SER A CA 1
ATOM 1308 C C . SER A 1 166 ? 2.952 2.310 9.428 1.00 96.75 166 SER A C 1
ATOM 1310 O O . SER A 1 166 ? 3.609 1.694 8.594 1.00 96.75 166 SER A O 1
ATOM 1312 N N . ASP A 1 167 ? 1.982 1.719 10.135 1.00 97.19 167 ASP A N 1
ATOM 1313 C CA . ASP A 1 167 ? 1.611 0.309 9.947 1.00 97.19 167 ASP A CA 1
ATOM 1314 C C . ASP A 1 167 ? 0.862 0.101 8.623 1.00 97.19 167 ASP A C 1
ATOM 1316 O O . ASP A 1 167 ? 1.135 -0.859 7.899 1.00 97.19 167 ASP A O 1
ATOM 1320 N N . ILE A 1 168 ? -0.038 1.027 8.266 1.00 98.06 168 ILE A N 1
ATOM 1321 C CA . ILE A 1 168 ? -0.741 1.015 6.975 1.00 98.06 168 ILE A CA 1
ATOM 1322 C C . ILE A 1 168 ? 0.268 1.082 5.829 1.00 98.06 168 ILE A C 1
ATOM 1324 O O . ILE A 1 168 ? 0.263 0.213 4.959 1.00 98.06 168 ILE A O 1
ATOM 1328 N N . LEU A 1 169 ? 1.167 2.065 5.846 1.00 98.12 169 LEU A N 1
ATOM 1329 C CA . LEU A 1 169 ? 2.156 2.243 4.786 1.00 98.12 169 LEU A CA 1
ATOM 1330 C C . LEU A 1 169 ? 3.134 1.071 4.711 1.00 98.12 169 LEU A C 1
ATOM 1332 O O . LEU A 1 169 ? 3.401 0.581 3.619 1.00 98.12 169 LEU A O 1
ATOM 1336 N N . ALA A 1 170 ? 3.603 0.546 5.847 1.00 98.00 170 ALA A N 1
ATOM 1337 C CA . ALA A 1 170 ? 4.470 -0.632 5.859 1.00 98.00 170 ALA A CA 1
ATOM 1338 C C . ALA A 1 170 ? 3.804 -1.870 5.231 1.00 98.00 170 ALA A C 1
ATOM 1340 O O . ALA A 1 170 ? 4.485 -2.757 4.717 1.00 98.00 170 ALA A O 1
ATOM 1341 N N . SER A 1 171 ? 2.473 -1.953 5.246 1.00 97.75 171 SER A N 1
ATOM 1342 C CA . SER A 1 171 ? 1.735 -3.083 4.676 1.00 97.75 171 SER A CA 1
ATOM 1343 C C . SER A 1 171 ? 1.613 -3.060 3.142 1.00 97.75 171 SER A C 1
ATOM 1345 O O . SER A 1 171 ? 1.225 -4.070 2.560 1.00 97.75 171 SER A O 1
ATOM 1347 N N . LEU A 1 172 ? 1.957 -1.955 2.474 1.00 98.06 172 LEU A N 1
ATOM 1348 C CA . LEU A 1 172 ? 1.798 -1.776 1.024 1.00 98.06 172 LEU A CA 1
ATOM 1349 C C . LEU A 1 172 ? 2.933 -2.353 0.150 1.00 98.06 172 LEU A C 1
ATOM 1351 O O . LEU A 1 172 ? 2.623 -3.034 -0.827 1.00 98.06 172 LEU A O 1
ATOM 1355 N N . PRO A 1 173 ? 4.229 -2.158 0.473 1.00 97.88 173 PRO A N 1
ATOM 1356 C CA . PRO A 1 173 ? 5.353 -2.562 -0.373 1.00 97.88 173 PRO A CA 1
ATOM 1357 C C . PRO A 1 173 ? 5.304 -4.002 -0.870 1.00 97.88 173 PRO A C 1
ATOM 1359 O O . PRO A 1 173 ? 5.509 -4.242 -2.053 1.00 97.88 173 PRO A O 1
ATOM 1362 N N . ILE A 1 174 ? 4.980 -4.956 0.010 1.00 96.81 174 ILE A N 1
ATOM 1363 C CA . ILE A 1 174 ? 4.945 -6.375 -0.357 1.00 96.81 174 ILE A CA 1
ATOM 1364 C C . ILE A 1 174 ? 3.894 -6.680 -1.428 1.00 96.81 174 ILE A C 1
ATOM 1366 O O . ILE A 1 174 ? 4.072 -7.609 -2.204 1.00 96.81 174 ILE A O 1
ATOM 1370 N N . ILE A 1 175 ? 2.822 -5.890 -1.505 1.00 96.62 175 ILE A N 1
ATOM 1371 C CA . ILE A 1 175 ? 1.786 -6.032 -2.530 1.00 96.62 175 ILE A CA 1
ATOM 1372 C C . ILE A 1 175 ? 2.370 -5.639 -3.886 1.00 96.62 175 ILE A C 1
ATOM 1374 O O . ILE A 1 175 ? 2.340 -6.428 -4.821 1.00 96.62 175 ILE A O 1
ATOM 1378 N N . ALA A 1 176 ? 2.958 -4.444 -3.982 1.00 96.94 176 ALA A N 1
ATOM 1379 C CA . ALA A 1 176 ? 3.532 -3.954 -5.233 1.00 96.94 176 ALA A CA 1
ATOM 1380 C C . ALA A 1 176 ? 4.713 -4.822 -5.702 1.00 96.94 176 ALA A C 1
ATOM 1382 O O . ALA A 1 176 ? 4.844 -5.124 -6.888 1.00 96.94 176 ALA A O 1
ATOM 1383 N N . THR A 1 177 ? 5.561 -5.273 -4.774 1.00 97.38 177 THR A N 1
ATOM 1384 C CA . THR A 1 177 ? 6.742 -6.071 -5.119 1.00 97.38 177 THR A CA 1
ATOM 1385 C C . THR A 1 177 ? 6.436 -7.541 -5.382 1.00 97.38 177 THR A C 1
ATOM 1387 O O . THR A 1 177 ? 7.281 -8.202 -5.969 1.00 97.38 177 THR A O 1
ATOM 1390 N N . SER A 1 178 ? 5.272 -8.073 -4.996 1.00 96.06 178 SER A N 1
ATOM 1391 C CA . SER A 1 178 ? 4.880 -9.460 -5.312 1.00 96.06 178 SER A CA 1
ATOM 1392 C C . SER A 1 178 ? 3.926 -9.584 -6.498 1.00 96.06 178 SER A C 1
ATOM 1394 O O . SER A 1 178 ? 3.712 -10.697 -6.975 1.00 96.06 178 SER A O 1
ATOM 1396 N N . ALA A 1 179 ? 3.393 -8.466 -6.994 1.00 96.00 179 ALA A N 1
ATOM 1397 C CA . ALA A 1 179 ? 2.382 -8.475 -8.036 1.00 96.00 179 ALA A CA 1
ATOM 1398 C C . ALA A 1 179 ? 2.913 -8.926 -9.401 1.00 96.00 179 ALA A C 1
ATOM 1400 O O . ALA A 1 179 ? 3.962 -8.467 -9.878 1.00 96.00 179 ALA A O 1
ATOM 1401 N N . GLU A 1 180 ? 2.123 -9.755 -10.076 1.00 95.12 180 GLU A N 1
ATOM 1402 C CA . GLU A 1 180 ? 2.326 -10.086 -11.477 1.00 95.12 180 GLU A CA 1
ATOM 1403 C C . GLU A 1 180 ? 1.964 -8.883 -12.344 1.00 95.12 180 GLU A C 1
ATOM 1405 O O . GLU A 1 180 ? 0.861 -8.333 -12.256 1.00 95.12 180 GLU A O 1
ATOM 1410 N N . ARG A 1 181 ? 2.866 -8.498 -13.245 1.00 94.81 181 ARG A N 1
ATOM 1411 C CA . ARG A 1 181 ? 2.584 -7.436 -14.209 1.00 94.81 181 ARG A CA 1
ATOM 1412 C C . ARG A 1 181 ? 1.978 -8.028 -15.463 1.00 94.81 181 ARG A C 1
ATOM 1414 O O . ARG A 1 181 ? 2.436 -9.053 -15.962 1.00 94.81 181 ARG A O 1
ATOM 1421 N N . SER A 1 182 ? 0.938 -7.393 -15.982 1.00 93.12 182 SER A N 1
ATOM 1422 C CA . SER A 1 182 ? 0.230 -7.879 -17.164 1.00 93.12 182 SER A CA 1
ATOM 1423 C C . SER A 1 182 ? 1.141 -8.071 -18.372 1.00 93.12 182 SER A C 1
ATOM 1425 O O . SER A 1 182 ? 1.053 -9.109 -19.019 1.00 93.12 182 SER A O 1
ATOM 1427 N N . GLU A 1 183 ? 2.067 -7.149 -18.614 1.00 93.25 183 GLU A N 1
ATOM 1428 C CA . GLU A 1 183 ? 3.058 -7.238 -19.686 1.00 93.25 183 GLU A CA 1
ATOM 1429 C C . GLU A 1 183 ? 4.045 -8.411 -19.539 1.00 93.25 183 GLU A C 1
ATOM 1431 O O . GLU A 1 183 ? 4.636 -8.840 -20.525 1.00 93.25 183 GLU A O 1
ATOM 1436 N N . GLU A 1 184 ? 4.188 -8.991 -18.344 1.00 93.38 184 GLU A N 1
ATOM 1437 C CA . GLU A 1 184 ? 4.997 -10.195 -18.108 1.00 93.38 184 GLU A CA 1
ATOM 1438 C C . GLU A 1 184 ? 4.196 -11.488 -18.394 1.00 93.38 184 GLU A C 1
ATOM 1440 O O . GLU A 1 184 ? 4.774 -12.571 -18.518 1.00 93.38 184 GLU A O 1
ATOM 1445 N N . LYS A 1 185 ? 2.859 -11.412 -18.521 1.00 93.44 185 LYS A N 1
ATOM 1446 C CA . LYS A 1 185 ? 1.983 -12.589 -18.665 1.00 93.44 185 LYS A CA 1
ATOM 1447 C C . LYS A 1 185 ? 1.942 -13.095 -20.109 1.00 93.44 185 LYS A C 1
ATOM 1449 O O . LYS A 1 185 ? 1.740 -12.336 -21.052 1.00 93.44 185 LYS A O 1
ATOM 1454 N N . SER A 1 186 ? 1.949 -14.420 -20.279 1.00 93.38 186 SER A N 1
ATOM 1455 C CA . SER A 1 186 ? 1.808 -15.073 -21.597 1.00 93.38 186 SER A CA 1
ATOM 1456 C C . SER A 1 186 ? 0.577 -14.591 -22.383 1.00 93.38 186 SER A C 1
ATOM 1458 O O . SER A 1 186 ? 0.675 -14.327 -23.577 1.00 93.38 186 SER A O 1
ATOM 1460 N N . ARG A 1 187 ? -0.558 -14.350 -21.705 1.00 91.44 187 ARG A N 1
ATOM 1461 C CA . ARG A 1 187 ? -1.795 -13.830 -22.328 1.00 91.44 187 ARG A CA 1
ATOM 1462 C C . ARG A 1 187 ? -1.645 -12.449 -22.988 1.00 91.44 187 ARG A C 1
ATOM 1464 O O . ARG A 1 187 ? -2.483 -12.090 -23.806 1.00 91.44 187 ARG A O 1
ATOM 1471 N N . TRP A 1 188 ? -0.625 -11.679 -22.603 1.00 93.69 188 TRP A N 1
ATOM 1472 C CA . TRP A 1 188 ? -0.277 -10.386 -23.199 1.00 93.69 188 TRP A CA 1
ATOM 1473 C C . TRP A 1 188 ? 0.801 -10.493 -24.277 1.00 93.69 188 TRP A C 1
ATOM 1475 O O . TRP A 1 188 ? 0.955 -9.573 -25.070 1.00 93.69 188 TRP A O 1
ATOM 1485 N N . ARG A 1 189 ? 1.550 -11.596 -24.302 1.00 93.94 189 ARG A N 1
ATOM 1486 C CA . ARG A 1 189 ? 2.735 -11.774 -25.149 1.00 93.94 189 ARG A CA 1
ATOM 1487 C C . ARG A 1 189 ? 2.506 -12.769 -26.290 1.00 93.94 189 ARG A C 1
ATOM 1489 O O . ARG A 1 189 ? 3.316 -12.828 -27.207 1.00 93.94 189 ARG A O 1
ATOM 1496 N N . ALA A 1 190 ? 1.438 -13.569 -26.233 1.00 93.38 190 ALA A N 1
ATOM 1497 C CA . ALA A 1 190 ? 1.144 -14.606 -27.214 1.00 93.38 190 ALA A CA 1
ATOM 1498 C C . ALA A 1 190 ? -0.370 -14.848 -27.410 1.00 93.38 190 ALA A C 1
ATOM 1500 O O . ALA A 1 190 ? -1.146 -14.756 -26.455 1.00 93.38 190 ALA A O 1
ATOM 1501 N N . PRO A 1 191 ? -0.804 -15.231 -28.631 1.00 92.69 191 PRO A N 1
ATOM 1502 C CA . PRO A 1 191 ? 0.004 -15.347 -29.855 1.00 92.69 191 PRO A CA 1
ATOM 1503 C C . PRO A 1 191 ? 0.344 -13.989 -30.492 1.00 92.69 191 PRO A C 1
ATOM 1505 O O . PRO A 1 191 ? 1.213 -13.927 -31.354 1.00 92.69 191 PRO A O 1
ATOM 1508 N N . ILE A 1 192 ? -0.336 -12.923 -30.070 1.00 92.88 192 ILE A N 1
ATOM 1509 C CA . ILE A 1 192 ? -0.071 -11.540 -30.465 1.00 92.88 192 ILE A CA 1
ATOM 1510 C C . ILE A 1 192 ? 0.543 -10.835 -29.255 1.00 92.88 192 ILE A C 1
ATOM 1512 O O . ILE A 1 192 ? 0.035 -10.980 -28.141 1.00 92.88 192 ILE A O 1
ATOM 1516 N N . ASP A 1 193 ? 1.626 -10.092 -29.472 1.00 93.38 193 ASP A N 1
ATOM 1517 C CA . ASP A 1 193 ? 2.281 -9.307 -28.427 1.00 93.38 193 ASP A CA 1
ATOM 1518 C C . ASP A 1 193 ? 1.542 -7.978 -28.225 1.00 93.38 193 ASP A C 1
ATOM 1520 O O . ASP A 1 193 ? 1.832 -6.973 -28.872 1.00 93.38 193 ASP A O 1
ATOM 1524 N N . TYR A 1 194 ? 0.540 -7.977 -27.348 1.00 93.00 194 TYR A N 1
ATOM 1525 C CA . TYR A 1 194 ? -0.234 -6.780 -27.025 1.00 93.00 194 TYR A CA 1
ATOM 1526 C C . TYR A 1 194 ? 0.628 -5.682 -26.405 1.00 93.00 194 TYR A C 1
ATOM 1528 O O . TYR A 1 194 ? 0.359 -4.511 -26.651 1.00 93.00 194 TYR A O 1
ATOM 1536 N N . TYR A 1 195 ? 1.659 -6.037 -25.633 1.00 92.75 195 TYR A N 1
ATOM 1537 C CA . TYR A 1 195 ? 2.560 -5.046 -25.046 1.00 92.75 195 TYR A CA 1
ATOM 1538 C C . TYR A 1 195 ? 3.268 -4.246 -26.140 1.00 92.75 195 TYR A C 1
ATOM 1540 O O . TYR A 1 195 ? 3.226 -3.021 -26.112 1.00 92.75 195 TYR A O 1
ATOM 1548 N N . GLU A 1 196 ? 3.835 -4.920 -27.146 1.00 94.00 196 GLU A N 1
ATOM 1549 C CA . GLU A 1 196 ? 4.499 -4.233 -28.260 1.00 94.00 196 GLU A CA 1
ATOM 1550 C C . GLU A 1 196 ? 3.535 -3.294 -29.002 1.00 94.00 196 GLU A C 1
ATOM 1552 O O . GLU A 1 196 ? 3.876 -2.142 -29.258 1.00 94.00 196 GLU A O 1
ATOM 1557 N N . HIS A 1 197 ? 2.302 -3.740 -29.267 1.00 93.38 197 HIS A N 1
ATOM 1558 C CA . HIS A 1 197 ? 1.296 -2.907 -29.934 1.00 93.38 197 HIS A CA 1
ATOM 1559 C C . HIS A 1 197 ? 0.920 -1.667 -29.115 1.00 93.38 197 HIS A C 1
ATOM 1561 O O . HIS A 1 197 ? 0.759 -0.586 -29.684 1.00 93.38 197 HIS A O 1
ATOM 1567 N N . VAL A 1 198 ? 0.773 -1.806 -27.793 1.00 93.06 198 VAL A N 1
ATOM 1568 C CA . VAL A 1 198 ? 0.461 -0.671 -26.917 1.00 93.06 198 VAL A CA 1
ATOM 1569 C C . VAL A 1 198 ? 1.642 0.299 -26.858 1.00 93.06 198 VAL A C 1
ATOM 1571 O O . VAL A 1 198 ? 1.434 1.496 -27.023 1.00 93.06 198 VAL A O 1
ATOM 1574 N N . GLU A 1 199 ? 2.875 -0.193 -26.721 1.00 93.50 199 GLU A N 1
ATOM 1575 C CA . GLU A 1 199 ? 4.085 0.641 -26.733 1.00 93.50 199 GLU A CA 1
ATOM 1576 C C . GLU A 1 199 ? 4.250 1.414 -28.047 1.00 93.50 199 GLU A C 1
ATOM 1578 O O . GLU A 1 199 ? 4.618 2.589 -28.038 1.00 93.50 199 GLU A O 1
ATOM 1583 N N . THR A 1 200 ? 3.972 0.780 -29.190 1.00 94.38 200 THR A N 1
ATOM 1584 C CA . THR A 1 200 ? 3.986 1.458 -30.492 1.00 94.38 200 THR A CA 1
ATOM 1585 C C . THR A 1 200 ? 2.935 2.561 -30.545 1.00 94.38 200 THR A C 1
ATOM 1587 O O . THR A 1 200 ? 3.271 3.695 -30.877 1.00 94.38 200 THR A O 1
ATOM 1590 N N . ALA A 1 201 ? 1.693 2.264 -30.156 1.00 93.38 201 ALA A N 1
ATOM 1591 C CA . ALA A 1 201 ? 0.616 3.249 -30.152 1.00 93.38 201 ALA A CA 1
ATOM 1592 C C . ALA A 1 201 ? 0.903 4.428 -29.203 1.00 93.38 201 ALA A C 1
ATOM 1594 O O . ALA A 1 201 ? 0.639 5.578 -29.550 1.00 93.38 201 ALA A O 1
ATOM 1595 N N . LEU A 1 202 ? 1.477 4.171 -28.022 1.00 91.75 202 LEU A N 1
ATOM 1596 C CA . LEU A 1 202 ? 1.878 5.224 -27.084 1.00 91.75 202 LEU A CA 1
ATOM 1597 C C . LEU A 1 202 ? 2.966 6.118 -27.678 1.00 91.75 202 LEU A C 1
ATOM 1599 O O . LEU A 1 202 ? 2.830 7.339 -27.641 1.00 91.75 202 LEU A O 1
ATOM 1603 N N . LYS A 1 203 ? 3.995 5.532 -28.302 1.00 93.81 203 LYS A N 1
ATOM 1604 C CA . LYS A 1 203 ? 5.040 6.301 -28.995 1.00 93.81 203 LYS A CA 1
ATOM 1605 C C . LYS A 1 203 ? 4.466 7.157 -30.117 1.00 93.81 203 LYS A C 1
ATOM 1607 O O . LYS A 1 203 ? 4.884 8.299 -30.265 1.00 93.81 203 LYS A O 1
ATOM 1612 N N . GLU A 1 204 ? 3.512 6.647 -30.893 1.00 94.19 204 GLU A N 1
ATOM 1613 C CA . GLU A 1 204 ? 2.827 7.417 -31.943 1.00 94.19 204 GLU A CA 1
ATOM 1614 C C . GLU A 1 204 ? 2.028 8.597 -31.370 1.00 94.19 204 GLU A C 1
ATOM 1616 O O . GLU A 1 204 ? 2.039 9.679 -31.951 1.00 94.19 204 GLU A O 1
ATOM 1621 N N . ILE A 1 205 ? 1.381 8.425 -30.213 1.00 93.06 205 ILE A N 1
ATOM 1622 C CA . ILE A 1 205 ? 0.669 9.506 -29.512 1.00 93.06 205 ILE A CA 1
ATOM 1623 C C . ILE A 1 205 ? 1.645 10.558 -28.968 1.00 93.06 205 ILE A C 1
ATOM 1625 O O . ILE A 1 205 ? 1.374 11.753 -29.077 1.00 93.06 205 ILE A O 1
ATOM 1629 N N . GLU A 1 206 ? 2.763 10.133 -28.378 1.00 88.75 206 GLU A N 1
ATOM 1630 C CA . GLU A 1 206 ? 3.775 11.034 -27.809 1.00 88.75 206 GLU A CA 1
ATOM 1631 C C . GLU A 1 206 ? 4.550 11.804 -28.877 1.00 88.75 206 GLU A C 1
ATOM 1633 O O . GLU A 1 206 ? 4.933 12.953 -28.657 1.00 88.75 206 GLU A O 1
ATOM 1638 N N . THR A 1 207 ? 4.796 11.169 -30.024 1.00 83.81 207 THR A N 1
ATOM 1639 C CA . THR A 1 207 ? 5.539 11.784 -31.126 1.00 83.81 207 THR A CA 1
ATOM 1640 C C . THR A 1 207 ? 4.645 12.608 -32.042 1.00 83.81 207 THR A C 1
ATOM 1642 O O . THR A 1 207 ? 5.102 13.662 -32.470 1.00 83.81 207 THR A O 1
ATOM 1645 N N . GLY A 1 208 ? 3.392 12.188 -32.268 1.00 72.19 208 GLY A N 1
ATOM 1646 C CA . GLY A 1 208 ? 2.396 12.851 -33.115 1.00 72.19 208 GLY A CA 1
ATOM 1647 C C . GLY A 1 208 ? 2.854 13.136 -34.562 1.00 72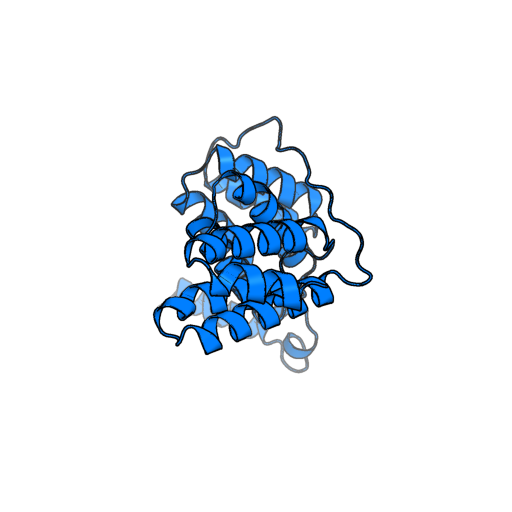.19 208 GLY A C 1
ATOM 1648 O O . GLY A 1 208 ? 4.041 13.098 -34.881 1.00 72.19 208 GLY A O 1
ATOM 1649 N N . PRO A 1 209 ? 1.933 13.419 -35.496 1.00 54.84 209 PRO A N 1
ATOM 1650 C CA . PRO A 1 209 ? 2.250 14.289 -36.628 1.00 54.84 209 PRO A CA 1
ATOM 1651 C C . PRO A 1 209 ? 2.526 15.734 -36.179 1.00 54.84 209 PRO A C 1
ATOM 1653 O O . PRO A 1 209 ? 1.900 16.187 -35.191 1.00 54.84 209 PRO A O 1
#

Mean predicted aligned error: 5.37 Å

Secondary structure (DSSP, 8-state):
-HHHHHHHHHTT-TTHHHHHHHHHHHHHHHS-TT-S-HHHHHHHHHHHHGGGS-HHHHHHHHHHHHHHHHHHHTTPPPPPPPPPPSS--SSHHHHHHHHHHHHHTT-HHHHHHHHHHHHHHS-HHHHHHHHHHHHTSSS-BGGGHHHHHHHHHHHHHHHS-GGGHHHHHHTSHHHHHHPPBGGGSHHHHSSS-HHHHHHHHHHHHHH--

Solvent-accessible surface area (backbone atoms only — not comparable to full-atom values): 11321 Å² total; per-residue (Å²): 120,68,69,61,53,54,54,58,42,62,73,74,41,80,77,42,56,58,59,51,47,51,53,46,49,54,47,33,26,35,35,12,53,72,14,63,50,71,17,52,43,42,36,47,54,41,60,76,47,36,90,81,44,57,71,75,53,38,54,52,45,54,50,54,18,49,51,37,25,52,56,68,24,55,98,43,54,65,37,79,82,78,69,52,55,96,69,80,66,95,42,75,67,52,50,35,53,56,38,39,50,20,39,75,73,46,33,34,66,60,22,25,19,47,51,55,36,40,62,77,76,40,54,73,68,55,43,48,51,44,53,53,52,51,60,60,71,45,95,26,31,53,85,43,52,48,53,53,50,52,54,40,48,54,52,40,62,72,74,51,63,76,87,51,42,62,45,53,56,49,11,43,26,45,40,62,27,67,44,55,44,42,77,78,34,61,83,28,53,44,97,56,47,50,51,60,54,50,54,51,53,49,49,50,66,76,64,49,136

Nearest PDB structures (foldseek):
  2r9g-assembly5_C  TM=7.839E-01  e=2.461E-01  Enterococcus faecium DO
  8g28-assembly1_A  TM=7.798E-01  e=3.978E-01  Streptococcus pneumoniae TIGR4
  2r9g-assembly5_I  TM=7.602E-01  e=4.595E-01  Enterococcus faecium DO
  2r9g-assembly3_L  TM=7.501E-01  e=6.129E-01  Enterococcus faecium DO
  2r9g-assembly4_P  TM=7.283E-01  e=5.842E-01  Enterococcus faecium DO

Sequence (209 aa):
MIGKGIVGLLTHDTKHVQDILHAGIHFGTTSRHAGFGRGLTTLIAMVNVLPKLSQRVQVQALYQALVMVAEDASNTKPKRKLSPLTTEAETNERWYVWYTDCINVRDPEGAERILLSAEKALSKKALSQLVFRAVTEHYYMDDGHVLDFHNKAFEALELCDAEYHSDILASLPIIATSAERSEEKSRWRAPIDYYEHVETALKEIETGP

pLDDT: mean 91.6, std 10.73, range [51.69, 98.44]

Radius of gyration: 19.4 Å; Cα contacts (8 Å, |Δi|>4): 259; chains: 1; bounding box: 49×35×60 Å